Protein AF-0000000079067278 (afdb_homodimer)

Secondary structure (DSSP, 8-state):
-PPPEEEE-HHHHHHHHTT-HHHHHHHHHHHHTT-EEEEEHHHHHHH--TT--HHHHHHHHHTEEEE-B-HHHHHHHHHHHHHHT--HHHHHHHHHHHHHHHT-SS-EEEEES-HHHHHHHS-TTEEEEE-/----EEEE-HHHHHHHHTT-HHHHHHHHHHHHTT-EEEEEHHHHHHH--TT--HHHHHHHHHTEEEE-B-HHHHHHHHHHHHHHT--HHHHHHHHHHHHHHHT-SS-EEEEES-HHHHHHHS-TTEEEEE-

pLDDT: mean 93.2, std 6.22, range [55.44, 98.69]

Foldseek 3Di:
DAAEEEEEALVLLLCQQLVPPVSVVVLVVCVVVVHQYEYEPVSVVVNDDPNGDPVSNCVSCVRYHYHYQDPVLQVQLVVLCVVLVHDCVPCVRLSSSQSVQQPRPAEYEYEEQCQPSSVSRHDPSHHYDHD/DAAEEEEEALVLLLCQQLVPPVSVVVLVVCVVVVHQYEYEPVSVVVNDDPNGDPVSNCVSCVRYHYHYQDPVLQVQLVVLCVVLVHDCVPCVRLSSSQSVQQPRPAEYEYEEQCQPSSVSRHDPSHHYDHD

Solvent-accessible surface area (backbone atoms only — not comparable to full-atom values): 13076 Å² total; per-residue (Å²): 125,69,59,45,30,39,33,41,39,40,63,46,48,36,38,28,26,68,62,33,63,68,48,44,51,50,52,49,50,31,54,75,68,66,39,46,32,35,33,38,16,65,37,56,24,31,42,40,43,87,86,48,48,64,71,46,34,50,58,54,48,70,68,43,46,64,42,54,36,33,52,69,41,25,52,46,14,40,50,42,27,61,76,63,69,48,47,13,77,80,40,26,68,53,26,41,50,24,36,54,47,61,63,44,92,23,54,25,36,35,38,25,75,60,34,71,65,44,51,70,46,31,48,88,74,45,44,64,40,69,104,125,71,60,44,31,38,33,40,39,41,64,45,47,36,38,27,25,69,62,34,64,68,49,43,50,49,53,50,51,30,54,74,70,64,38,46,33,33,33,37,16,65,37,55,23,29,41,40,42,85,85,49,49,65,69,46,34,50,58,54,48,71,68,43,44,63,42,54,37,34,54,68,42,26,51,46,14,41,51,41,28,62,75,63,70,49,48,13,76,81,40,27,68,52,26,42,50,22,36,55,48,61,63,44,92,24,54,24,36,34,38,25,76,59,36,72,67,45,52,70,48,32,48,89,73,43,45,64,39,70,103

InterPro domains:
  IPR029060 PIN-like domain superfamily [SSF88723] (5-121)

Radius of gyration: 18.55 Å; Cα contacts (8 Å, |Δi|>4): 522; chains: 2; bounding box: 44×53×41 Å

Structure (mmCIF, N/CA/C/O backbone):
data_AF-0000000079067278-model_v1
#
loop_
_entity.id
_entity.type
_entity.pdbx_description
1 polymer 'PIN domain-containing protein'
#
loop_
_atom_site.group_PDB
_atom_site.id
_atom_site.type_symbol
_atom_site.label_atom_id
_atom_site.label_alt_id
_atom_site.label_comp_id
_atom_site.label_asym_id
_atom_site.label_entity_id
_atom_site.label_seq_id
_atom_site.pdbx_PDB_ins_code
_atom_site.Cartn_x
_atom_site.Cartn_y
_atom_site.Cartn_z
_atom_site.occupancy
_atom_site.B_iso_or_equiv
_atom_site.auth_seq_id
_atom_site.auth_comp_id
_atom_site.auth_asym_id
_atom_site.auth_atom_id
_atom_site.pdbx_PDB_model_num
ATOM 1 N N . MET A 1 1 ? -4.277 -18.375 -25.156 1 55.44 1 MET A N 1
ATOM 2 C CA . MET A 1 1 ? -4.645 -18.828 -23.828 1 55.44 1 MET A CA 1
ATOM 3 C C . MET A 1 1 ? -4.277 -17.781 -22.766 1 55.44 1 MET A C 1
ATOM 5 O O . MET A 1 1 ? -3.283 -17.078 -22.922 1 55.44 1 MET A O 1
ATOM 9 N N . PRO A 1 2 ? -5.258 -17.391 -21.969 1 65.69 2 PRO A N 1
ATOM 10 C CA . PRO A 1 2 ? -4.922 -16.25 -21.109 1 65.69 2 PRO A CA 1
ATOM 11 C C . PRO A 1 2 ? -3.662 -16.484 -20.281 1 65.69 2 PRO A C 1
ATOM 13 O O . PRO A 1 2 ? -3.373 -17.609 -19.891 1 65.69 2 PRO A O 1
ATOM 16 N N . GLU A 1 3 ? -2.766 -15.602 -20.297 1 87.19 3 GLU A N 1
ATOM 17 C CA . GLU A 1 3 ? -1.454 -15.641 -19.656 1 87.19 3 GLU A CA 1
ATOM 18 C C . GLU A 1 3 ? -1.583 -15.836 -18.141 1 87.19 3 GLU A C 1
ATOM 20 O O . GLU A 1 3 ? -2.383 -15.164 -17.5 1 87.19 3 GLU A O 1
ATOM 25 N N . ILE A 1 4 ? -1.02 -17.047 -17.625 1 94 4 ILE A N 1
ATOM 26 C CA . ILE A 1 4 ? -0.95 -17.328 -16.203 1 94 4 ILE A CA 1
ATOM 27 C C . ILE A 1 4 ? -0.071 -16.281 -15.516 1 94 4 ILE A C 1
ATOM 29 O O . ILE A 1 4 ? 0.92 -15.82 -16.094 1 94 4 ILE A O 1
ATOM 33 N N . SER A 1 5 ? -0.521 -15.859 -14.328 1 97.44 5 SER A N 1
ATOM 34 C CA . SER A 1 5 ? 0.279 -14.914 -13.562 1 97.44 5 SER A CA 1
ATOM 35 C C . SER A 1 5 ? 0.6 -15.461 -12.172 1 97.44 5 SER A C 1
ATOM 37 O O . SER A 1 5 ? -0.245 -16.094 -11.539 1 97.44 5 SER A O 1
ATOM 39 N N . TYR A 1 6 ? 1.78 -15.227 -11.781 1 97.38 6 TYR A N 1
ATOM 40 C CA . TYR A 1 6 ? 2.186 -15.422 -10.391 1 97.38 6 TYR A CA 1
ATOM 41 C C . TYR A 1 6 ? 2.15 -14.109 -9.625 1 97.38 6 TYR A C 1
ATOM 43 O O . TYR A 1 6 ? 2.693 -13.102 -10.078 1 97.38 6 TYR A O 1
ATOM 51 N N . VAL A 1 7 ? 1.471 -14.117 -8.531 1 97.94 7 VAL A N 1
ATOM 52 C CA . VAL A 1 7 ? 1.396 -12.945 -7.668 1 97.94 7 VAL A CA 1
ATOM 53 C C . VAL A 1 7 ? 2.178 -13.195 -6.383 1 97.94 7 VAL A C 1
ATOM 55 O O . VAL A 1 7 ? 1.912 -14.164 -5.664 1 97.94 7 VAL A O 1
ATOM 58 N N . LEU A 1 8 ? 3.148 -12.336 -6.094 1 97 8 LEU A N 1
ATOM 59 C CA . LEU A 1 8 ? 4.055 -12.562 -4.973 1 97 8 LEU A CA 1
ATOM 60 C C . LEU A 1 8 ? 3.727 -11.625 -3.814 1 97 8 LEU A C 1
ATOM 62 O O . LEU A 1 8 ? 3.59 -10.414 -4.008 1 97 8 LEU A O 1
ATOM 66 N N . ASP A 1 9 ? 3.527 -12.195 -2.602 1 96.62 9 ASP A N 1
ATOM 67 C CA . ASP A 1 9 ? 3.418 -11.367 -1.404 1 96.62 9 ASP A CA 1
ATOM 68 C C . ASP A 1 9 ? 4.801 -11.016 -0.857 1 96.62 9 ASP A C 1
ATOM 70 O O . ASP A 1 9 ? 5.809 -11.188 -1.541 1 96.62 9 ASP A O 1
ATOM 74 N N . CYS A 1 10 ? 4.805 -10.383 0.315 1 94.62 10 CYS A N 1
ATOM 75 C CA . CYS A 1 10 ? 6.051 -9.867 0.867 1 94.62 10 CYS A CA 1
ATOM 76 C C . CYS A 1 10 ? 7.016 -11.008 1.189 1 94.62 10 CYS A C 1
ATOM 78 O O . CYS A 1 10 ? 8.219 -10.898 0.933 1 94.62 10 CYS A O 1
ATOM 80 N N . GLU A 1 11 ? 6.531 -12.133 1.678 1 93.38 11 GLU A N 1
ATOM 81 C CA . GLU A 1 11 ? 7.383 -13.266 2.029 1 93.38 11 GLU A CA 1
ATOM 82 C C . GLU A 1 11 ? 8.047 -13.859 0.792 1 93.38 11 GLU A C 1
ATOM 84 O O . GLU A 1 11 ? 9.258 -14.117 0.796 1 93.38 11 GLU A O 1
ATOM 89 N N . ALA A 1 12 ? 7.238 -14.078 -0.23 1 93.88 12 ALA A N 1
ATOM 90 C CA . ALA A 1 12 ? 7.777 -14.625 -1.473 1 93.88 12 ALA A CA 1
ATOM 91 C C . ALA A 1 12 ? 8.844 -13.703 -2.059 1 93.88 12 ALA A C 1
ATOM 93 O O . ALA A 1 12 ? 9.922 -14.156 -2.451 1 93.88 12 ALA A O 1
ATOM 94 N N . LEU A 1 13 ? 8.57 -12.461 -2.121 1 92.56 13 LEU A N 1
ATOM 95 C CA . LEU A 1 13 ? 9.508 -11.477 -2.65 1 92.56 13 LEU A CA 1
ATOM 96 C C . LEU A 1 13 ? 10.773 -11.43 -1.808 1 92.56 13 LEU A C 1
ATOM 98 O O . LEU A 1 13 ? 11.883 -11.359 -2.348 1 92.56 13 LEU A O 1
ATOM 102 N N . SER A 1 14 ? 10.609 -11.422 -0.477 1 92 14 SER A N 1
ATOM 103 C CA . SER A 1 14 ? 11.758 -11.391 0.429 1 92 14 SER A CA 1
ATOM 104 C C . SER A 1 14 ? 12.656 -12.602 0.226 1 92 14 SER A C 1
ATOM 106 O O . SER A 1 14 ? 13.883 -12.477 0.22 1 92 14 SER A O 1
ATOM 108 N N . ARG A 1 15 ? 12.039 -13.789 0.041 1 92.06 15 ARG A N 1
ATOM 109 C CA . ARG A 1 15 ? 12.82 -15 -0.2 1 92.06 15 ARG A CA 1
ATOM 110 C C . ARG A 1 15 ? 13.625 -14.883 -1.49 1 92.06 15 ARG A C 1
ATOM 112 O O . ARG A 1 15 ? 14.789 -15.273 -1.536 1 92.06 15 ARG A O 1
ATOM 119 N N . ALA A 1 16 ? 12.992 -14.344 -2.512 1 89.81 16 ALA A N 1
ATOM 120 C CA . ALA A 1 16 ? 13.695 -14.117 -3.775 1 89.81 16 ALA A CA 1
ATOM 121 C C . ALA A 1 16 ? 14.852 -13.141 -3.592 1 89.81 16 ALA A C 1
ATOM 123 O O . ALA A 1 16 ? 15.953 -13.367 -4.098 1 89.81 16 ALA A O 1
ATOM 124 N N . ALA A 1 17 ? 14.617 -12.086 -2.826 1 87 17 ALA A N 1
ATOM 125 C CA . ALA A 1 17 ? 15.594 -11.023 -2.625 1 87 17 ALA A CA 1
ATOM 126 C C . ALA A 1 17 ? 16.766 -11.5 -1.772 1 87 17 ALA A C 1
ATOM 128 O O . ALA A 1 17 ? 17.875 -10.961 -1.857 1 87 17 ALA A O 1
ATOM 129 N N . LEU A 1 18 ? 16.516 -12.539 -0.939 1 88.44 18 LEU A N 1
ATOM 130 C CA . LEU A 1 18 ? 17.562 -13.07 -0.068 1 88.44 18 LEU A CA 1
ATOM 131 C C . LEU A 1 18 ? 18.312 -14.203 -0.753 1 88.44 18 LEU A C 1
ATOM 133 O O . LEU A 1 18 ? 19.203 -14.812 -0.154 1 88.44 18 LEU A O 1
ATOM 137 N N . GLY A 1 19 ? 17.969 -14.492 -2 1 87.88 19 GLY A N 1
ATOM 138 C CA . GLY A 1 19 ? 18.703 -15.477 -2.781 1 87.88 19 GLY A CA 1
ATOM 139 C C . GLY A 1 19 ? 18.266 -16.906 -2.514 1 87.88 19 GLY A C 1
ATOM 140 O O . GLY A 1 19 ? 19.047 -17.844 -2.654 1 87.88 19 GLY A O 1
ATOM 141 N N . ASP A 1 20 ? 17.078 -16.984 -1.989 1 92.12 20 ASP A N 1
ATOM 142 C CA . ASP A 1 20 ? 16.531 -18.328 -1.821 1 92.12 20 ASP A CA 1
ATOM 143 C C . ASP A 1 20 ? 16.531 -19.094 -3.145 1 92.12 20 ASP A C 1
ATOM 145 O O . ASP A 1 20 ? 15.883 -18.672 -4.109 1 92.12 20 ASP A O 1
ATOM 149 N N . ALA A 1 21 ? 17.172 -20.234 -3.154 1 92.5 21 ALA A N 1
ATOM 150 C CA . ALA A 1 21 ? 17.406 -20.984 -4.387 1 92.5 21 ALA A CA 1
ATOM 151 C C . ALA A 1 21 ? 16.094 -21.5 -4.973 1 92.5 21 ALA A C 1
ATOM 153 O O . ALA A 1 21 ? 15.914 -21.5 -6.195 1 92.5 21 ALA A O 1
ATOM 154 N N . GLY A 1 22 ? 15.258 -21.922 -4.129 1 92.88 22 GLY A N 1
ATOM 155 C CA . GLY A 1 22 ? 13.961 -22.391 -4.594 1 92.88 22 GLY A CA 1
ATOM 156 C C . GLY A 1 22 ? 13.125 -21.312 -5.246 1 92.88 22 GLY A C 1
ATOM 157 O O . GLY A 1 22 ? 12.586 -21.5 -6.336 1 92.88 22 GLY A O 1
ATOM 158 N N . MET A 1 23 ? 13.094 -20.188 -4.609 1 91.5 23 MET A N 1
ATOM 159 C CA . MET A 1 23 ? 12.328 -19.062 -5.152 1 91.5 23 MET A CA 1
ATOM 160 C C . MET A 1 23 ? 12.977 -18.547 -6.434 1 91.5 23 MET A C 1
ATOM 162 O O . MET A 1 23 ? 12.273 -18.234 -7.398 1 91.5 23 MET A O 1
ATOM 166 N N . LYS A 1 24 ? 14.266 -18.469 -6.445 1 91.62 24 LYS A N 1
ATOM 167 C CA . LYS A 1 24 ? 14.984 -18.047 -7.641 1 91.62 24 LYS A CA 1
ATOM 168 C C . LYS A 1 24 ? 14.688 -18.969 -8.82 1 91.62 24 LYS A C 1
ATOM 170 O O . LYS A 1 24 ? 14.414 -18.5 -9.93 1 91.62 24 LYS A O 1
ATOM 175 N N . SER A 1 25 ? 14.797 -20.266 -8.5 1 93.94 25 SER A N 1
ATOM 176 C CA . SER A 1 25 ? 14.5 -21.234 -9.539 1 93.94 25 SER A CA 1
ATOM 177 C C . SER A 1 25 ? 13.07 -21.078 -10.062 1 93.94 25 SER A C 1
ATOM 179 O O . SER A 1 25 ? 12.836 -21.125 -11.273 1 93.94 25 SER A O 1
ATOM 181 N N . ARG A 1 26 ? 12.164 -20.812 -9.148 1 93 26 ARG A N 1
ATOM 182 C CA . ARG A 1 26 ? 10.766 -20.625 -9.523 1 93 26 ARG A CA 1
ATOM 183 C C . ARG A 1 26 ? 10.602 -19.391 -10.406 1 93 26 ARG A C 1
ATOM 185 O O . ARG A 1 26 ? 9.883 -19.422 -11.406 1 93 26 ARG A O 1
ATOM 192 N N . LEU A 1 27 ? 11.234 -18.312 -10.102 1 93.62 27 LEU A N 1
ATOM 193 C CA . LEU A 1 27 ? 11.156 -17.078 -10.883 1 93.62 27 LEU A CA 1
ATOM 194 C C . LEU A 1 27 ? 11.789 -17.266 -12.258 1 93.62 27 LEU A C 1
ATOM 196 O O . LEU A 1 27 ? 11.258 -16.797 -13.266 1 93.62 27 LEU A O 1
ATOM 200 N N . LYS A 1 28 ? 12.906 -18.016 -12.289 1 93.94 28 LYS A N 1
ATOM 201 C CA . LYS A 1 28 ? 13.555 -18.328 -13.562 1 93.94 28 LYS A CA 1
ATOM 202 C C . LYS A 1 28 ? 12.656 -19.172 -14.453 1 93.94 28 LYS A C 1
ATOM 204 O O . LYS A 1 28 ? 12.531 -18.906 -15.656 1 93.94 28 LYS A O 1
ATOM 209 N N . ASP A 1 29 ? 12.07 -20.156 -13.844 1 94.56 29 ASP A N 1
ATOM 210 C CA . ASP A 1 29 ? 11.164 -21.016 -14.594 1 94.56 29 ASP A CA 1
ATOM 211 C C . ASP A 1 29 ? 9.969 -20.234 -15.133 1 94.56 29 ASP A C 1
ATOM 213 O O . ASP A 1 29 ? 9.539 -20.453 -16.266 1 94.56 29 ASP A O 1
ATOM 217 N N . ALA A 1 30 ? 9.422 -19.375 -14.281 1 95 30 ALA A N 1
ATOM 218 C CA . ALA A 1 30 ? 8.312 -18.531 -14.719 1 95 30 ALA A CA 1
ATOM 219 C C . ALA A 1 30 ? 8.711 -17.656 -15.906 1 95 30 ALA A C 1
ATOM 221 O O . ALA A 1 30 ? 7.965 -17.547 -16.875 1 95 30 ALA A O 1
ATOM 222 N N . HIS A 1 31 ? 9.859 -17.078 -15.844 1 92.44 31 HIS A N 1
ATOM 223 C CA . HIS A 1 31 ? 10.352 -16.234 -16.922 1 92.44 31 HIS A CA 1
ATOM 224 C C . HIS A 1 31 ? 10.523 -17.031 -18.219 1 92.44 31 HIS A C 1
ATOM 226 O O . HIS A 1 31 ? 10.102 -16.594 -19.281 1 92.44 31 HIS A O 1
ATOM 232 N N . ARG A 1 32 ? 11.094 -18.203 -18.062 1 93.69 32 ARG A N 1
ATOM 233 C CA . ARG A 1 32 ? 11.328 -19.062 -19.234 1 93.69 32 ARG A CA 1
ATOM 234 C C . ARG A 1 32 ? 10.008 -19.484 -19.859 1 93.69 32 ARG A C 1
ATOM 236 O O . ARG A 1 32 ? 9.914 -19.609 -21.078 1 93.69 32 ARG A O 1
ATOM 243 N N . ALA A 1 33 ? 9.039 -19.656 -19.062 1 94.56 33 ALA A N 1
ATOM 244 C CA . ALA A 1 33 ? 7.734 -20.125 -19.531 1 94.56 33 ALA A CA 1
ATOM 245 C C . ALA A 1 33 ? 6.855 -18.969 -19.984 1 94.56 33 ALA A C 1
ATOM 247 O O . ALA A 1 33 ? 5.727 -19.172 -20.422 1 94.56 33 ALA A O 1
ATOM 248 N N . GLY A 1 34 ? 7.324 -17.688 -19.828 1 92.81 34 GLY A N 1
ATOM 249 C CA . GLY A 1 34 ? 6.543 -16.531 -20.203 1 92.81 34 GLY A CA 1
ATOM 250 C C . GLY A 1 34 ? 5.422 -16.219 -19.219 1 92.81 34 GLY A C 1
ATOM 251 O O . GLY A 1 34 ? 4.434 -15.57 -19.594 1 92.81 34 GLY A O 1
ATOM 252 N N . ILE A 1 35 ? 5.559 -16.797 -18.062 1 95.69 35 ILE A N 1
ATOM 253 C CA . ILE A 1 35 ? 4.578 -16.531 -17.016 1 95.69 35 ILE A CA 1
ATOM 254 C C . ILE A 1 35 ? 4.82 -15.148 -16.422 1 95.69 35 ILE A C 1
ATOM 256 O O . ILE A 1 35 ? 5.953 -14.812 -16.078 1 95.69 35 ILE A O 1
ATOM 260 N N . ARG A 1 36 ? 3.711 -14.359 -16.375 1 96.38 36 ARG A N 1
ATOM 261 C CA . ARG A 1 36 ? 3.799 -13.023 -15.781 1 96.38 36 ARG A CA 1
ATOM 262 C C . ARG A 1 36 ? 3.926 -13.102 -14.266 1 96.38 36 ARG A C 1
ATOM 264 O O . ARG A 1 36 ? 3.148 -13.789 -13.609 1 96.38 36 ARG A O 1
ATOM 271 N N . VAL A 1 37 ? 4.969 -12.445 -13.68 1 97.12 37 VAL A N 1
ATOM 272 C CA . VAL A 1 37 ? 5.152 -12.352 -12.234 1 97.12 37 VAL A CA 1
ATOM 273 C C . VAL A 1 37 ? 4.848 -10.93 -11.758 1 97.12 37 VAL A C 1
ATOM 275 O O . VAL A 1 37 ? 5.426 -9.969 -12.266 1 97.12 37 VAL A O 1
ATOM 278 N N . VAL A 1 38 ? 3.916 -10.883 -10.773 1 97.75 38 VAL A N 1
ATOM 279 C CA . VAL A 1 38 ? 3.381 -9.586 -10.383 1 97.75 38 VAL A CA 1
ATOM 280 C C . VAL A 1 38 ? 3.486 -9.422 -8.867 1 97.75 38 VAL A C 1
ATOM 282 O O . VAL A 1 38 ? 3.416 -10.398 -8.125 1 97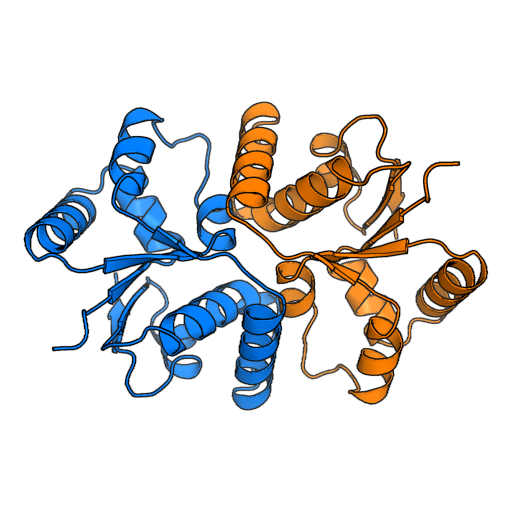.75 38 VAL A O 1
ATOM 285 N N . THR A 1 39 ? 3.756 -8.312 -8.406 1 97.69 39 THR A N 1
ATOM 286 C CA . THR A 1 39 ? 3.586 -7.898 -7.016 1 97.69 39 THR A CA 1
ATOM 287 C C . THR A 1 39 ? 2.977 -6.504 -6.938 1 97.69 39 THR A C 1
ATOM 289 O O . THR A 1 39 ? 2.668 -5.895 -7.965 1 97.69 39 THR A O 1
ATOM 292 N N . SER A 1 40 ? 2.691 -6.023 -5.746 1 98.38 40 SER A N 1
ATOM 293 C CA . SER A 1 40 ? 2.154 -4.676 -5.586 1 98.38 40 SER A CA 1
ATOM 294 C C . SER A 1 40 ? 3.246 -3.688 -5.195 1 98.38 40 SER A C 1
ATOM 296 O O . SER A 1 40 ? 4.273 -4.078 -4.637 1 98.38 40 SER A O 1
ATOM 298 N N . SER A 1 41 ? 3.023 -2.457 -5.531 1 98.25 41 SER A N 1
ATOM 299 C CA . SER A 1 41 ? 3.945 -1.405 -5.117 1 98.25 41 SER A CA 1
ATOM 300 C C . SER A 1 41 ? 4.109 -1.382 -3.6 1 98.25 41 SER A C 1
ATOM 302 O O . SER A 1 41 ? 5.207 -1.152 -3.092 1 98.25 41 SER A O 1
ATOM 304 N N . THR A 1 42 ? 3.039 -1.687 -2.859 1 97.81 42 THR A N 1
ATOM 305 C CA . THR A 1 42 ? 3.104 -1.706 -1.402 1 97.81 42 THR A CA 1
ATOM 306 C C . THR A 1 42 ? 3.936 -2.889 -0.915 1 97.81 42 THR A C 1
ATOM 308 O O . THR A 1 42 ? 4.734 -2.75 0.014 1 97.81 42 THR A O 1
ATOM 311 N N . THR A 1 43 ? 3.771 -4.074 -1.553 1 96.69 43 THR A N 1
ATOM 312 C CA . THR A 1 43 ? 4.551 -5.254 -1.2 1 96.69 43 THR A CA 1
ATOM 313 C C . THR A 1 43 ? 6.039 -5.008 -1.431 1 96.69 43 THR A C 1
ATOM 315 O O . THR A 1 43 ? 6.879 -5.453 -0.645 1 96.69 43 THR A O 1
ATOM 318 N N . LEU A 1 44 ? 6.34 -4.332 -2.514 1 95.5 44 LEU A N 1
ATOM 319 C CA . LEU A 1 44 ? 7.719 -3.975 -2.826 1 95.5 44 LEU A CA 1
ATOM 320 C C . LEU A 1 44 ? 8.352 -3.189 -1.683 1 95.5 44 LEU A C 1
ATOM 322 O O . LEU A 1 44 ? 9.469 -3.488 -1.263 1 95.5 44 LEU A O 1
ATOM 326 N N . VAL A 1 45 ? 7.641 -2.168 -1.147 1 95.94 45 VAL A N 1
ATOM 327 C CA . VAL A 1 45 ? 8.156 -1.341 -0.061 1 95.94 45 VAL A CA 1
ATOM 328 C C . VAL A 1 45 ? 8.312 -2.184 1.202 1 95.94 45 VAL A C 1
ATOM 330 O O . VAL A 1 45 ? 9.336 -2.113 1.881 1 95.94 45 VAL A O 1
ATOM 333 N N . GLU A 1 46 ? 7.32 -3 1.508 1 95.19 46 GLU A N 1
ATOM 334 C CA . GLU A 1 46 ? 7.328 -3.844 2.699 1 95.19 46 GLU A CA 1
ATOM 335 C C . GLU A 1 46 ? 8.516 -4.797 2.689 1 95.19 46 GLU A C 1
ATOM 337 O O . GLU A 1 46 ? 9.109 -5.07 3.736 1 95.19 46 GLU A O 1
ATOM 342 N N . ALA A 1 47 ? 8.883 -5.324 1.566 1 92.38 47 ALA A N 1
ATOM 343 C CA . ALA A 1 47 ? 9.906 -6.355 1.439 1 92.38 47 ALA A CA 1
ATOM 344 C C . ALA A 1 47 ? 11.305 -5.758 1.561 1 92.38 47 ALA A C 1
ATOM 346 O O . ALA A 1 47 ? 12.289 -6.484 1.743 1 92.38 47 ALA A O 1
ATOM 347 N N . HIS A 1 48 ? 11.336 -4.461 1.406 1 86.75 48 HIS A N 1
ATOM 348 C CA . HIS A 1 48 ? 12.656 -3.842 1.42 1 86.75 48 HIS A CA 1
ATOM 349 C C . HIS A 1 48 ? 13.258 -3.85 2.822 1 86.75 48 HIS A C 1
ATOM 351 O O . HIS A 1 48 ? 12.594 -3.451 3.785 1 86.75 48 HIS A O 1
ATOM 357 N N . HIS A 1 49 ? 14.422 -4.371 2.963 1 80.62 49 HIS A N 1
ATOM 358 C CA . HIS A 1 49 ? 15.18 -4.254 4.203 1 80.62 49 HIS A CA 1
ATOM 359 C C . HIS A 1 49 ? 16.672 -4.246 3.934 1 80.62 49 HIS A C 1
ATOM 361 O O . HIS A 1 49 ? 17.109 -4.531 2.814 1 80.62 49 HIS A O 1
ATOM 367 N N . SER A 1 50 ? 17.375 -3.805 4.957 1 74 50 SER A N 1
ATOM 368 C CA . SER A 1 50 ? 18.797 -3.529 4.844 1 74 50 SER A CA 1
ATOM 369 C C . SER A 1 50 ? 19.594 -4.797 4.535 1 74 50 SER A C 1
ATOM 371 O O . SER A 1 50 ? 20.734 -4.73 4.07 1 74 50 SER A O 1
ATOM 373 N N . LYS A 1 51 ? 19.094 -5.891 4.773 1 78.44 51 LYS A N 1
ATOM 374 C CA . LYS A 1 51 ? 19.828 -7.141 4.582 1 78.44 51 LYS A CA 1
ATOM 375 C C . LYS A 1 51 ? 19.766 -7.59 3.123 1 78.44 51 LYS A C 1
ATOM 377 O O . LYS A 1 51 ? 20.422 -8.57 2.744 1 78.44 51 LYS A O 1
ATOM 382 N N . ILE A 1 52 ? 19.156 -6.82 2.35 1 79 52 ILE A N 1
ATOM 383 C CA . ILE A 1 52 ? 19 -7.199 0.949 1 79 52 ILE A CA 1
ATOM 384 C C . ILE A 1 52 ? 20.156 -6.652 0.133 1 79 52 ILE A C 1
ATOM 386 O O . ILE A 1 52 ? 20.453 -5.453 0.177 1 79 52 ILE A O 1
ATOM 390 N N . ARG A 1 53 ? 20.953 -7.629 -0.504 1 84.44 53 ARG A N 1
ATOM 391 C CA . ARG A 1 53 ? 21.984 -7.227 -1.452 1 84.44 53 ARG A CA 1
ATOM 392 C C . ARG A 1 53 ? 21.375 -6.656 -2.727 1 84.44 53 ARG A C 1
ATOM 394 O O . ARG A 1 53 ? 20.594 -7.332 -3.402 1 84.44 53 ARG A O 1
ATOM 401 N N . ARG A 1 54 ? 21.734 -5.48 -3.057 1 86.19 54 ARG A N 1
ATOM 402 C CA . ARG A 1 54 ? 21.109 -4.707 -4.129 1 86.19 54 ARG A CA 1
ATOM 403 C C . ARG A 1 54 ? 21.141 -5.477 -5.445 1 86.19 54 ARG A C 1
ATOM 405 O O . ARG A 1 54 ? 20.125 -5.562 -6.145 1 86.19 54 ARG A O 1
ATOM 412 N N . PRO A 1 55 ? 22.281 -6.168 -5.828 1 88.31 55 PRO A N 1
ATOM 413 C CA . PRO A 1 55 ? 22.281 -6.906 -7.094 1 88.31 55 PRO A CA 1
ATOM 414 C C . PRO A 1 55 ? 21.266 -8.055 -7.109 1 88.31 55 PRO A C 1
ATOM 416 O O . PRO A 1 55 ? 20.672 -8.344 -8.148 1 88.31 55 PRO A O 1
ATOM 419 N N . VAL A 1 56 ? 21.125 -8.758 -5.969 1 87.5 56 VAL A N 1
ATOM 420 C CA . VAL A 1 56 ? 20.172 -9.859 -5.867 1 87.5 56 VAL A CA 1
ATOM 421 C C . VAL A 1 56 ? 18.75 -9.32 -5.992 1 87.5 56 VAL A C 1
ATOM 423 O O . VAL A 1 56 ? 17.922 -9.898 -6.703 1 87.5 56 VAL A O 1
ATOM 426 N N . TRP A 1 57 ? 18.547 -8.25 -5.297 1 87.44 57 TRP A N 1
ATOM 427 C CA . TRP A 1 57 ? 17.266 -7.59 -5.383 1 87.44 57 TRP A CA 1
ATOM 428 C C . TRP A 1 57 ? 16.953 -7.18 -6.82 1 87.44 57 TRP A C 1
ATOM 430 O O . TRP A 1 57 ? 15.859 -7.441 -7.328 1 87.44 57 TRP A O 1
ATOM 440 N N . ASP A 1 58 ? 17.891 -6.508 -7.461 1 88.81 58 ASP A N 1
ATOM 441 C CA . ASP A 1 58 ? 17.719 -6.059 -8.836 1 88.81 58 ASP A CA 1
ATOM 442 C C . ASP A 1 58 ? 17.422 -7.234 -9.766 1 88.81 58 ASP A C 1
ATOM 444 O O . ASP A 1 58 ? 16.562 -7.141 -10.641 1 88.81 58 ASP A O 1
ATOM 448 N N . TRP A 1 59 ? 18.141 -8.258 -9.578 1 90.75 59 TRP A N 1
ATOM 449 C CA . TRP A 1 59 ? 17.891 -9.453 -10.383 1 90.75 59 TRP A CA 1
ATOM 450 C C . TRP A 1 59 ? 16.484 -9.984 -10.156 1 90.75 59 TRP A C 1
ATOM 452 O O . TRP A 1 59 ? 15.75 -10.242 -11.117 1 90.75 59 TRP A O 1
ATOM 462 N N . ALA A 1 60 ? 16.078 -10.148 -8.898 1 88.62 60 ALA A N 1
ATOM 463 C CA . ALA A 1 60 ? 14.758 -10.664 -8.547 1 88.62 60 ALA A CA 1
ATOM 464 C C . ALA A 1 60 ? 13.648 -9.797 -9.141 1 88.62 60 ALA A C 1
ATOM 466 O O . ALA A 1 60 ? 12.633 -10.305 -9.609 1 88.62 60 ALA A O 1
ATOM 467 N N . MET A 1 61 ? 13.875 -8.484 -9.172 1 90.25 61 MET A N 1
ATOM 468 C CA . MET A 1 61 ? 12.836 -7.539 -9.555 1 90.25 61 MET A CA 1
ATOM 469 C C . MET A 1 61 ? 12.82 -7.336 -11.07 1 90.25 61 MET A C 1
ATOM 471 O O . MET A 1 61 ? 11.859 -6.785 -11.617 1 90.25 61 MET A O 1
ATOM 475 N N . SER A 1 62 ? 13.867 -7.746 -11.781 1 92.06 62 SER A N 1
ATOM 476 C CA . SER A 1 62 ? 13.984 -7.496 -13.219 1 92.06 62 SER A CA 1
ATOM 477 C C . SER A 1 62 ? 12.852 -8.172 -13.984 1 92.06 62 SER A C 1
ATOM 479 O O . SER A 1 62 ? 12.445 -7.691 -15.047 1 92.06 62 SER A O 1
ATOM 481 N N . GLY A 1 63 ? 12.258 -9.172 -13.5 1 91.56 63 GLY A N 1
ATOM 482 C CA . GLY A 1 63 ? 11.172 -9.875 -14.18 1 91.56 63 GLY A CA 1
ATOM 483 C C . GLY A 1 63 ? 9.844 -9.75 -13.461 1 91.56 63 GLY A C 1
ATOM 484 O O . GLY A 1 63 ? 8.867 -10.406 -13.828 1 91.56 63 GLY A O 1
ATOM 485 N N . VAL A 1 64 ? 9.812 -8.898 -12.438 1 95.31 64 VAL A N 1
ATOM 486 C CA . VAL A 1 64 ? 8.594 -8.75 -11.641 1 95.31 64 VAL A CA 1
ATOM 487 C C . VAL A 1 64 ? 7.895 -7.445 -12.016 1 95.31 64 VAL A C 1
ATOM 489 O O . VAL A 1 64 ? 8.508 -6.375 -11.984 1 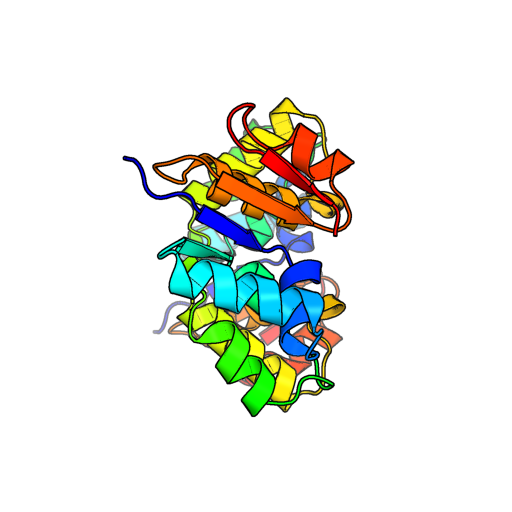95.31 64 VAL A O 1
ATOM 492 N N . VAL A 1 65 ? 6.656 -7.551 -12.492 1 96.69 65 VAL A N 1
ATOM 493 C CA . VAL A 1 65 ? 5.828 -6.379 -12.758 1 96.69 65 VAL A CA 1
ATOM 494 C C . VAL A 1 65 ? 5.262 -5.84 -11.445 1 96.69 65 VAL A C 1
ATOM 496 O O . VAL A 1 65 ? 4.664 -6.586 -10.664 1 96.69 65 VAL A O 1
ATOM 499 N N . VAL A 1 66 ? 5.457 -4.605 -11.172 1 97.69 66 VAL A N 1
ATOM 500 C CA . VAL A 1 66 ? 4.945 -3.967 -9.969 1 97.69 66 VAL A CA 1
ATOM 501 C C . VAL A 1 66 ? 3.641 -3.236 -10.281 1 97.69 66 VAL A C 1
ATOM 503 O O . VAL A 1 66 ? 3.646 -2.217 -10.977 1 97.69 66 VAL A O 1
ATOM 506 N N . GLU A 1 67 ? 2.561 -3.746 -9.797 1 98.25 67 GLU A N 1
ATOM 507 C CA . GLU A 1 67 ? 1.254 -3.127 -9.984 1 98.25 67 GLU A CA 1
ATOM 508 C C . GLU A 1 67 ? 1.026 -1.997 -8.984 1 98.25 67 GLU A C 1
ATOM 510 O O . GLU A 1 67 ? 1.229 -2.176 -7.781 1 98.25 67 GLU A O 1
ATOM 515 N N . PRO A 1 68 ? 0.638 -0.774 -9.453 1 98.62 68 PRO A N 1
ATOM 516 C CA . PRO A 1 68 ? 0.301 0.307 -8.523 1 98.62 68 PRO A CA 1
ATOM 517 C C . PRO A 1 68 ? -0.949 0.009 -7.703 1 98.62 68 PRO A C 1
ATOM 519 O O . PRO A 1 68 ? -1.82 -0.743 -8.148 1 98.62 68 PRO A O 1
ATOM 522 N N . VAL A 1 69 ? -0.956 0.513 -6.504 1 98.69 69 VAL A N 1
ATOM 523 C CA . VAL A 1 69 ? -2.172 0.464 -5.699 1 98.69 69 VAL A CA 1
ATOM 524 C C . VAL A 1 69 ? -2.996 1.727 -5.93 1 98.69 69 VAL A C 1
ATOM 526 O O . VAL A 1 69 ? -2.82 2.729 -5.23 1 98.69 69 VAL A O 1
ATOM 529 N N . SER A 1 70 ? -3.896 1.657 -6.871 1 98.38 70 SER A N 1
ATOM 530 C CA . SER A 1 70 ? -4.797 2.758 -7.203 1 98.38 70 SER A CA 1
ATOM 531 C C . SER A 1 70 ? -5.953 2.842 -6.207 1 98.38 70 SER A C 1
ATOM 533 O O . SER A 1 70 ? -6.102 1.972 -5.348 1 98.38 70 SER A O 1
ATOM 535 N N . LYS A 1 71 ? -6.691 3.922 -6.309 1 96.69 71 LYS A N 1
ATOM 536 C CA . LYS A 1 71 ? -7.91 4.012 -5.512 1 96.69 71 LYS A CA 1
ATOM 537 C C . LYS A 1 71 ? -8.867 2.871 -5.84 1 96.69 71 LYS A C 1
ATOM 539 O O . LYS A 1 71 ? -9.562 2.363 -4.961 1 96.69 71 LYS A O 1
ATOM 544 N N . GLY A 1 72 ? -8.914 2.465 -7.184 1 97.31 72 GLY A N 1
ATOM 545 C CA . GLY A 1 72 ? -9.742 1.335 -7.57 1 97.31 72 GLY A CA 1
ATOM 546 C C . GLY A 1 72 ? -9.352 0.041 -6.883 1 97.31 72 GLY A C 1
ATOM 547 O O . GLY A 1 72 ? -10.203 -0.7 -6.402 1 97.31 72 GLY A O 1
ATOM 548 N N . ILE A 1 73 ? -8.07 -0.234 -6.832 1 98.38 73 ILE A N 1
ATOM 549 C CA . ILE A 1 73 ? -7.574 -1.416 -6.141 1 98.38 73 ILE A CA 1
ATOM 550 C C . ILE A 1 73 ? -7.902 -1.322 -4.652 1 98.38 73 ILE A C 1
ATOM 552 O O . ILE A 1 73 ? -8.32 -2.307 -4.039 1 98.38 73 ILE A O 1
ATOM 556 N N . ALA A 1 74 ? -7.711 -0.145 -4.023 1 97.5 74 ALA A N 1
ATOM 557 C CA . ALA A 1 74 ? -8.031 0.062 -2.613 1 97.5 74 ALA A CA 1
ATOM 558 C C . ALA A 1 74 ? -9.508 -0.205 -2.34 1 97.5 74 ALA A C 1
ATOM 560 O O . ALA A 1 74 ? -9.852 -0.883 -1.37 1 97.5 74 ALA A O 1
ATOM 561 N N . ASP A 1 75 ? -10.391 0.327 -3.246 1 95.44 75 ASP A N 1
ATOM 562 C CA . ASP A 1 75 ? -11.82 0.121 -3.08 1 95.44 75 ASP A CA 1
ATOM 563 C C . ASP A 1 75 ? -12.18 -1.362 -3.152 1 95.44 75 ASP A C 1
ATOM 565 O O . ASP A 1 75 ? -13 -1.848 -2.375 1 95.44 75 ASP A O 1
ATOM 569 N N . GLU A 1 76 ? -11.586 -2.045 -4.07 1 97.62 76 GLU A N 1
ATOM 570 C CA . GLU A 1 76 ? -11.812 -3.484 -4.168 1 97.62 76 GLU A CA 1
ATOM 571 C C . GLU A 1 76 ? -11.305 -4.207 -2.922 1 97.62 76 GLU A C 1
ATOM 573 O O . GLU A 1 76 ? -11.969 -5.109 -2.406 1 97.62 76 GLU A O 1
ATOM 578 N N . ALA A 1 77 ? -10.133 -3.863 -2.449 1 97.88 77 ALA A N 1
ATOM 579 C CA . ALA A 1 77 ? -9.578 -4.461 -1.234 1 97.88 77 ALA A CA 1
ATOM 580 C C . ALA A 1 77 ? -10.516 -4.238 -0.046 1 97.88 77 ALA A C 1
ATOM 582 O O . ALA A 1 77 ? -10.75 -5.16 0.742 1 97.88 77 ALA A O 1
ATOM 583 N N . ILE A 1 78 ? -11.055 -3.045 0.086 1 95 78 ILE A N 1
ATOM 584 C CA . ILE A 1 78 ? -11.977 -2.715 1.164 1 95 78 ILE A CA 1
ATOM 585 C C . ILE A 1 78 ? -13.234 -3.578 1.049 1 95 78 ILE A C 1
ATOM 587 O O . ILE A 1 78 ? -13.734 -4.094 2.051 1 95 78 ILE A O 1
ATOM 591 N N . LEU A 1 79 ? -13.711 -3.711 -0.209 1 94.88 79 LEU A N 1
ATOM 592 C CA . LEU A 1 79 ? -14.883 -4.555 -0.43 1 94.88 79 LEU A CA 1
ATOM 593 C C . LEU A 1 79 ? -14.609 -5.992 0.003 1 94.88 79 LEU A C 1
ATOM 595 O O . LEU A 1 79 ? -15.453 -6.621 0.646 1 94.88 79 LEU A O 1
ATOM 599 N N . LEU A 1 80 ? -13.438 -6.492 -0.333 1 96.69 80 LEU A N 1
ATOM 600 C CA . LEU A 1 80 ? -13.062 -7.848 0.056 1 96.69 80 LEU A CA 1
ATOM 601 C C . LEU A 1 80 ? -13.023 -7.988 1.574 1 96.69 80 LEU A C 1
ATOM 603 O O . LEU A 1 80 ? -13.508 -8.977 2.123 1 96.69 80 LEU A O 1
ATOM 607 N N . LEU A 1 81 ? -12.492 -7.012 2.311 1 95.31 81 LEU A N 1
ATOM 608 C CA . LEU A 1 81 ? -12.438 -7.023 3.768 1 95.31 81 LEU A CA 1
ATOM 609 C C . LEU A 1 81 ? -13.844 -7.008 4.359 1 95.31 81 LEU A C 1
ATOM 611 O O . LEU A 1 81 ? -14.133 -7.758 5.293 1 95.31 81 LEU A O 1
ATOM 615 N N . ARG A 1 82 ? -14.656 -6.18 3.791 1 92.06 82 ARG A N 1
ATOM 616 C CA . ARG A 1 82 ? -16.031 -6.074 4.266 1 92.06 82 ARG A CA 1
ATOM 617 C C . ARG A 1 82 ? -16.766 -7.406 4.117 1 92.06 82 ARG A C 1
ATOM 619 O O . ARG A 1 82 ? -17.438 -7.859 5.047 1 92.06 82 ARG A O 1
ATOM 626 N N . GLU A 1 83 ? -16.641 -8.016 2.967 1 93.38 83 GLU A N 1
ATOM 627 C CA . GLU A 1 83 ? -17.359 -9.25 2.654 1 93.38 83 GLU A CA 1
ATOM 628 C C . GLU A 1 83 ? -16.859 -10.414 3.51 1 93.38 83 GLU A C 1
ATOM 630 O O . GLU A 1 83 ? -17.625 -11.328 3.824 1 93.38 83 GLU A O 1
ATOM 635 N N . THR A 1 84 ? -15.609 -10.383 3.881 1 93.94 84 THR A N 1
ATOM 636 C CA . THR A 1 84 ? -15.039 -11.492 4.637 1 93.94 84 THR A CA 1
ATOM 637 C C . THR A 1 84 ? -15.07 -11.195 6.133 1 93.94 84 THR A C 1
ATOM 639 O O . THR A 1 84 ? -14.836 -12.086 6.949 1 93.94 84 THR A O 1
ATOM 642 N N . GLY A 1 85 ? -15.289 -9.969 6.535 1 90.81 85 GLY A N 1
ATOM 643 C CA . GLY A 1 85 ? -15.32 -9.578 7.938 1 90.81 85 GLY A CA 1
ATOM 644 C C . GLY A 1 85 ? -13.945 -9.461 8.555 1 90.81 85 GLY A C 1
ATOM 645 O O . GLY A 1 85 ? -13.805 -9.508 9.781 1 90.81 85 GLY A O 1
ATOM 646 N N . LEU A 1 86 ? -12.922 -9.422 7.699 1 89.88 86 LEU A N 1
ATOM 647 C CA . LEU A 1 86 ? -11.555 -9.273 8.18 1 89.88 86 LEU A CA 1
ATOM 648 C C . LEU A 1 86 ? -11.211 -7.809 8.406 1 89.88 86 LEU A C 1
ATOM 650 O O . LEU A 1 86 ? -11.703 -6.93 7.703 1 89.88 86 LEU A O 1
ATOM 654 N N . HIS A 1 87 ? -10.32 -7.555 9.414 1 86.94 87 HIS A N 1
ATOM 655 C CA . HIS A 1 87 ? -10 -6.191 9.82 1 86.94 87 HIS A CA 1
ATOM 656 C C . HIS A 1 87 ? -8.875 -5.617 8.969 1 86.94 87 HIS A C 1
ATOM 658 O O . HIS A 1 87 ? -7.82 -6.238 8.82 1 86.94 87 HIS A O 1
ATOM 664 N N . GLY A 1 88 ? -8.984 -4.434 8.492 1 82.38 88 GLY A N 1
ATOM 665 C CA . GLY A 1 88 ? -8.023 -3.758 7.633 1 82.38 88 GLY A CA 1
ATOM 666 C C . GLY A 1 88 ? -6.664 -3.592 8.273 1 82.38 88 GLY A C 1
ATOM 667 O O . GLY A 1 88 ? -5.637 -3.746 7.609 1 82.38 88 GLY A O 1
ATOM 668 N N . HIS A 1 89 ? -6.641 -3.262 9.508 1 80.88 89 HIS A N 1
ATOM 669 C CA . HIS A 1 89 ? -5.363 -3.008 10.172 1 80.88 89 HIS A CA 1
ATOM 670 C C . HIS A 1 89 ? -4.438 -4.215 10.062 1 80.88 89 HIS A C 1
ATOM 672 O O . HIS A 1 89 ? -3.217 -4.062 9.992 1 80.88 89 HIS A O 1
ATOM 678 N N . LYS A 1 90 ? -5.043 -5.445 9.992 1 87.5 90 LYS A N 1
ATOM 679 C CA . LYS A 1 90 ? -4.25 -6.672 9.977 1 87.5 90 LYS A CA 1
ATOM 680 C C . LYS A 1 90 ? -4.133 -7.227 8.555 1 87.5 90 LYS A C 1
ATOM 682 O O . LYS A 1 90 ? -3.098 -7.777 8.18 1 87.5 90 LYS A O 1
ATOM 687 N N . TYR A 1 91 ? -5.16 -7.023 7.73 1 93.88 91 TYR A N 1
ATOM 688 C CA . TYR A 1 91 ? -5.242 -7.762 6.473 1 93.88 91 TYR A CA 1
ATOM 689 C C . TYR A 1 91 ? -5.199 -6.816 5.281 1 93.88 91 TYR A C 1
ATOM 691 O O . TYR A 1 91 ? -5.504 -7.211 4.152 1 93.88 91 TYR A O 1
ATOM 699 N N . ALA A 1 92 ? -4.793 -5.551 5.527 1 95.25 92 ALA A N 1
ATOM 700 C CA . ALA A 1 92 ? -4.824 -4.562 4.453 1 95.25 92 ALA A CA 1
ATOM 701 C C . ALA A 1 92 ? -3.945 -4.992 3.283 1 95.25 92 ALA A C 1
ATOM 703 O O . ALA A 1 92 ? -4.391 -4.988 2.131 1 95.25 92 ALA A O 1
ATOM 704 N N . LEU A 1 93 ? -2.732 -5.414 3.572 1 96 93 LEU A N 1
ATOM 705 C CA . LEU A 1 93 ? -1.793 -5.762 2.512 1 96 93 LEU A CA 1
ATOM 706 C C . LEU A 1 93 ? -2.225 -7.039 1.799 1 96 93 LEU A C 1
ATOM 708 O O . LEU A 1 93 ? -2.088 -7.152 0.579 1 96 93 LEU A O 1
ATOM 712 N N . ASP A 1 94 ? -2.783 -7.961 2.541 1 96.69 94 ASP A N 1
ATOM 713 C CA . ASP A 1 94 ? -3.324 -9.172 1.929 1 96.69 94 ASP A CA 1
ATOM 714 C C . ASP A 1 94 ? -4.492 -8.844 1.002 1 96.69 94 ASP A C 1
ATOM 716 O O . ASP A 1 94 ? -4.594 -9.391 -0.097 1 96.69 94 ASP A O 1
ATOM 720 N N . ALA A 1 95 ? -5.355 -7.953 1.494 1 97.81 95 ALA A N 1
ATOM 721 C CA . ALA A 1 95 ? -6.52 -7.574 0.698 1 97.81 95 ALA A CA 1
ATOM 722 C C . ALA A 1 95 ? -6.098 -6.863 -0.584 1 97.81 95 ALA A C 1
ATOM 724 O O . ALA A 1 95 ? -6.688 -7.082 -1.646 1 97.81 95 ALA A O 1
ATOM 725 N N . ILE A 1 96 ? -5.105 -6.027 -0.494 1 98.38 96 ILE A N 1
ATOM 726 C CA . ILE A 1 96 ? -4.578 -5.332 -1.661 1 98.38 96 ILE A CA 1
ATOM 727 C C . ILE A 1 96 ? -4.016 -6.344 -2.654 1 98.38 96 ILE A C 1
ATOM 729 O O . ILE A 1 96 ? -4.32 -6.289 -3.85 1 98.38 96 ILE A O 1
ATOM 733 N N . LEU A 1 97 ? -3.24 -7.25 -2.117 1 98.38 97 LEU A N 1
ATOM 734 C CA . LEU A 1 97 ? -2.67 -8.281 -2.982 1 98.38 97 LEU A CA 1
ATOM 735 C C . LEU A 1 97 ? -3.768 -9.125 -3.619 1 98.38 97 LEU A C 1
ATOM 737 O O . LEU A 1 97 ? -3.693 -9.453 -4.805 1 98.38 97 LEU A O 1
ATOM 741 N N . ALA A 1 98 ? -4.785 -9.477 -2.883 1 98.44 98 ALA A N 1
ATOM 742 C CA . ALA A 1 98 ? -5.91 -10.258 -3.391 1 98.44 98 ALA A CA 1
ATOM 743 C C . ALA A 1 98 ? -6.652 -9.5 -4.492 1 98.44 98 ALA A C 1
ATOM 745 O O . ALA A 1 98 ? -7.023 -10.086 -5.512 1 98.44 98 ALA A O 1
ATOM 746 N N . ALA A 1 99 ? -6.875 -8.227 -4.258 1 98.62 99 ALA A N 1
ATOM 747 C CA . ALA A 1 99 ? -7.535 -7.406 -5.277 1 98.62 99 ALA A CA 1
ATOM 748 C C . ALA A 1 99 ? -6.746 -7.422 -6.582 1 98.62 99 ALA A C 1
ATOM 750 O O . ALA A 1 99 ? -7.332 -7.531 -7.664 1 98.62 99 ALA A O 1
ATOM 751 N N . ILE A 1 100 ? -5.453 -7.34 -6.512 1 98.69 100 ILE A N 1
ATOM 752 C CA . ILE A 1 100 ? -4.586 -7.371 -7.684 1 98.69 100 ILE A CA 1
ATOM 753 C C . ILE A 1 100 ? -4.652 -8.75 -8.336 1 98.69 100 ILE A C 1
ATOM 755 O O . ILE A 1 100 ? -4.762 -8.859 -9.562 1 98.69 100 ILE A O 1
ATOM 759 N N . ALA A 1 101 ? -4.586 -9.789 -7.516 1 98.44 101 ALA A N 1
ATOM 760 C CA . ALA A 1 101 ? -4.676 -11.148 -8.039 1 98.44 101 ALA A CA 1
ATOM 761 C C . ALA A 1 101 ? -6.008 -11.375 -8.75 1 98.44 101 ALA A C 1
ATOM 763 O O . ALA A 1 101 ? -6.047 -11.953 -9.836 1 98.44 101 ALA A O 1
ATOM 764 N N . ASN A 1 102 ? -7.105 -10.891 -8.195 1 98.25 102 ASN A N 1
ATOM 765 C CA . ASN A 1 102 ? -8.453 -11.062 -8.734 1 98.25 102 ASN A CA 1
ATOM 766 C C . ASN A 1 102 ? -8.609 -10.352 -10.078 1 98.25 102 ASN A C 1
ATOM 768 O O . ASN A 1 102 ? -9.461 -10.719 -10.883 1 98.25 102 ASN A O 1
ATOM 772 N N . ARG A 1 103 ? -7.77 -9.383 -10.328 1 97.25 103 ARG A N 1
ATOM 773 C CA . ARG A 1 103 ? -7.914 -8.562 -11.523 1 97.25 103 ARG A CA 1
ATOM 774 C C . ARG A 1 103 ? -7.039 -9.094 -12.656 1 97.25 103 ARG A C 1
ATOM 776 O O . ARG A 1 103 ? -7.078 -8.57 -13.773 1 97.25 103 ARG A O 1
ATOM 783 N N . GLN A 1 104 ? -6.223 -10.07 -12.297 1 96.94 104 GLN A N 1
ATOM 784 C CA . GLN A 1 104 ? -5.395 -10.594 -13.375 1 96.94 104 GLN A CA 1
ATOM 785 C C . GLN A 1 104 ? -6.25 -11.164 -14.5 1 96.94 104 GLN A C 1
ATOM 787 O O . GLN A 1 104 ? -7.305 -11.75 -14.25 1 96.94 104 GLN A O 1
ATOM 792 N N . ARG A 1 105 ? -5.934 -10.953 -15.766 1 91.5 105 ARG A N 1
ATOM 793 C CA . ARG A 1 105 ? -6.719 -11.344 -16.938 1 91.5 105 ARG A CA 1
ATOM 794 C C . ARG A 1 105 ? -6.883 -12.859 -17 1 91.5 105 ARG A C 1
ATOM 796 O O . ARG A 1 105 ? -7.953 -13.359 -17.344 1 91.5 105 ARG A O 1
ATOM 803 N N . GLY A 1 106 ? -5.859 -13.648 -16.672 1 92.75 106 GLY A N 1
ATOM 804 C CA . GLY A 1 106 ? -5.883 -15.102 -16.703 1 92.75 106 GLY A CA 1
ATOM 805 C C . GLY A 1 106 ? -5.738 -15.734 -15.336 1 92.75 106 GLY A C 1
ATOM 806 O O . GLY A 1 106 ? -5.895 -15.062 -14.312 1 92.75 106 GLY A O 1
ATOM 807 N N . PRO A 1 107 ? -5.621 -17.078 -15.344 1 94.94 107 PRO A N 1
ATOM 808 C CA . PRO A 1 107 ? -5.395 -17.75 -14.07 1 94.94 107 PRO A CA 1
ATOM 809 C C . PRO A 1 107 ? -4.258 -17.125 -13.266 1 94.94 107 PRO A C 1
ATOM 811 O O . PRO A 1 107 ? -3.254 -16.688 -13.836 1 94.94 107 PRO A O 1
ATOM 814 N N . ALA A 1 108 ? -4.496 -16.984 -12 1 97.75 108 ALA A N 1
ATOM 815 C CA . ALA A 1 108 ? -3.498 -16.391 -11.117 1 97.75 108 ALA A CA 1
ATOM 816 C C . ALA A 1 108 ? -3.184 -17.328 -9.945 1 97.75 108 ALA A C 1
ATOM 818 O O . ALA A 1 108 ? -4.078 -18 -9.422 1 97.75 108 ALA A O 1
ATOM 819 N N . VAL A 1 109 ? -1.865 -17.375 -9.586 1 97.25 109 VAL A N 1
ATOM 820 C CA . VAL A 1 109 ? -1.395 -18.109 -8.414 1 97.25 109 VAL A CA 1
ATOM 821 C C . VAL A 1 109 ? -0.7 -17.156 -7.449 1 97.25 109 VAL A C 1
ATOM 823 O O . VAL A 1 109 ? 0.237 -16.438 -7.828 1 97.25 109 VAL A O 1
ATOM 826 N N . VAL A 1 110 ? -1.201 -17.109 -6.25 1 97.81 110 VAL A N 1
ATOM 827 C CA . VAL A 1 110 ? -0.569 -16.312 -5.199 1 97.81 110 VAL A CA 1
ATOM 828 C C . VAL A 1 110 ? 0.325 -17.203 -4.348 1 97.81 110 VAL A C 1
ATOM 830 O O . VAL A 1 110 ? -0.115 -18.25 -3.857 1 97.81 110 VAL A O 1
ATOM 833 N N . P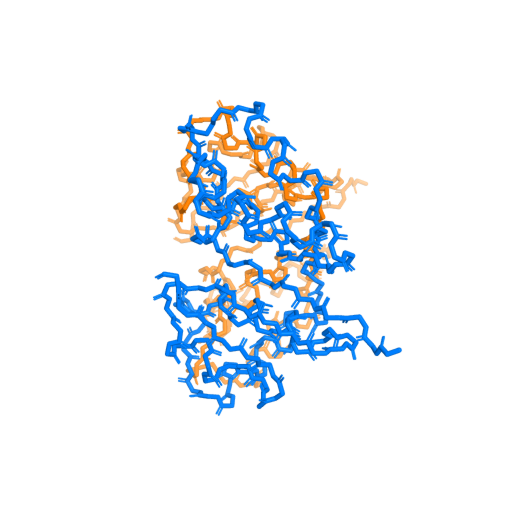HE A 1 111 ? 1.578 -16.828 -4.246 1 95.12 111 PHE A N 1
ATOM 834 C CA . PHE A 1 111 ? 2.504 -17.531 -3.361 1 95.12 111 PHE A CA 1
ATOM 835 C C . PHE A 1 111 ? 2.648 -16.797 -2.035 1 95.12 111 PHE A C 1
ATOM 837 O O . PHE A 1 111 ? 3.02 -15.617 -2.008 1 95.12 111 PHE A O 1
ATOM 844 N N . THR A 1 112 ? 2.348 -17.391 -0.971 1 94.94 112 THR A N 1
ATOM 845 C CA . THR A 1 112 ? 2.332 -16.766 0.342 1 94.94 112 THR A CA 1
ATOM 846 C C . THR A 1 112 ? 2.58 -17.781 1.443 1 94.94 112 THR A C 1
ATOM 848 O O . THR A 1 112 ? 2.416 -18.984 1.227 1 94.94 112 THR A O 1
ATOM 851 N N . SER A 1 113 ? 3.1 -17.312 2.58 1 91.31 113 SER A N 1
ATOM 852 C CA . SER A 1 113 ? 3.244 -18.188 3.736 1 91.31 113 SER A CA 1
ATOM 853 C C . SER A 1 113 ? 1.955 -18.25 4.547 1 91.31 113 SER A C 1
ATOM 855 O O . SER A 1 113 ? 1.799 -19.125 5.41 1 91.31 113 SER A O 1
ATOM 857 N N . ASP A 1 114 ? 1.029 -17.344 4.344 1 91.31 114 ASP A N 1
ATOM 858 C CA . ASP A 1 114 ? -0.257 -17.312 5.035 1 91.31 114 ASP A CA 1
ATOM 859 C C . ASP A 1 114 ? -1.408 -17.562 4.066 1 91.31 114 ASP A C 1
ATOM 861 O O . ASP A 1 114 ? -2.252 -16.688 3.848 1 91.31 114 ASP A O 1
ATOM 865 N N . ALA A 1 115 ? -1.476 -18.797 3.574 1 95.25 115 ALA A N 1
ATOM 866 C CA . ALA A 1 115 ? -2.41 -19.156 2.51 1 95.25 115 ALA A CA 1
ATOM 867 C C . ALA A 1 115 ? -3.854 -19.094 3.002 1 95.25 115 ALA A C 1
ATOM 869 O O . ALA A 1 115 ? -4.754 -18.719 2.25 1 95.25 115 ALA A O 1
ATOM 870 N N . ASP A 1 116 ? -4.09 -19.359 4.27 1 94.19 116 ASP A N 1
ATOM 871 C CA . ASP A 1 116 ? -5.449 -19.406 4.801 1 94.19 116 ASP A CA 1
ATOM 872 C C . ASP A 1 116 ? -6.129 -18.047 4.691 1 94.19 116 ASP A C 1
ATOM 874 O O . ASP A 1 116 ? -7.266 -17.953 4.227 1 94.19 116 ASP A O 1
ATOM 878 N N . ASP A 1 117 ? -5.457 -17 5.062 1 93.81 117 ASP A N 1
ATOM 879 C CA . ASP A 1 117 ? -6.043 -15.672 5.051 1 93.81 117 ASP A CA 1
ATOM 880 C C . ASP A 1 117 ? -6.262 -15.18 3.623 1 93.81 117 ASP A C 1
ATOM 882 O O . ASP A 1 117 ? -7.312 -14.609 3.309 1 93.81 117 ASP A O 1
ATOM 886 N N . LEU A 1 118 ? -5.305 -15.453 2.756 1 96.94 118 LEU A N 1
ATOM 887 C CA . LEU A 1 118 ? -5.418 -14.969 1.384 1 96.94 118 LEU A CA 1
ATOM 888 C C . LEU A 1 118 ? -6.492 -15.734 0.623 1 96.94 118 LEU A C 1
ATOM 890 O O . LEU A 1 118 ? -7.152 -15.18 -0.26 1 96.94 118 LEU A O 1
ATOM 894 N N . THR A 1 119 ? -6.664 -17 0.963 1 97.44 119 THR A N 1
ATOM 895 C CA . THR A 1 119 ? -7.695 -17.797 0.319 1 97.44 119 THR A CA 1
ATOM 896 C C . THR A 1 119 ? -9.078 -17.203 0.563 1 97.44 119 THR A C 1
ATOM 898 O O . THR A 1 119 ? -9.938 -17.219 -0.323 1 97.44 119 THR A O 1
ATOM 901 N N . LYS A 1 120 ? -9.32 -16.641 1.747 1 97.12 120 LYS A N 1
ATOM 902 C CA . LYS A 1 120 ? -10.594 -16.016 2.084 1 97.12 120 LYS A CA 1
ATOM 903 C C . LYS A 1 120 ? -10.836 -14.758 1.248 1 97.12 120 LYS A C 1
ATOM 905 O O . LYS A 1 120 ? -11.984 -14.383 1.001 1 97.12 120 LYS A O 1
ATOM 910 N N . LEU A 1 121 ? -9.789 -14.156 0.799 1 97.81 121 LEU A N 1
ATOM 911 C CA . LEU A 1 121 ? -9.875 -12.867 0.135 1 97.81 121 LEU A CA 1
ATOM 912 C C . LEU A 1 121 ? -9.883 -13.031 -1.381 1 97.81 121 LEU A C 1
ATOM 914 O O . LEU A 1 121 ? -10.438 -12.195 -2.098 1 97.81 121 LEU A O 1
ATOM 918 N N . CYS A 1 122 ? -9.312 -14.047 -1.891 1 98.38 122 CYS A N 1
ATOM 919 C CA . CYS A 1 122 ? -9.172 -14.227 -3.332 1 98.38 122 CYS A CA 1
ATOM 920 C C . CYS A 1 122 ? -10.414 -14.867 -3.93 1 98.38 122 CYS A C 1
ATOM 922 O O . CYS A 1 122 ? -11.086 -15.672 -3.27 1 98.38 122 CYS A O 1
ATOM 924 N N . ALA A 1 123 ? -10.727 -14.492 -5.156 1 97.5 123 ALA A N 1
ATOM 925 C CA . ALA A 1 123 ? -11.773 -15.188 -5.91 1 97.5 123 ALA A CA 1
ATOM 926 C C . ALA A 1 123 ? -11.422 -16.656 -6.098 1 97.5 123 ALA A C 1
ATOM 928 O O . ALA A 1 123 ? -10.242 -17.031 -6.09 1 97.5 123 ALA A O 1
ATOM 929 N N . PRO A 1 124 ? -12.445 -17.5 -6.277 1 95.56 124 PRO A N 1
ATOM 930 C CA . PRO A 1 124 ? -12.219 -18.938 -6.406 1 95.56 124 PRO A CA 1
ATOM 931 C C . PRO A 1 124 ? -11.273 -19.281 -7.551 1 95.56 124 PRO A C 1
ATOM 933 O O . PRO A 1 124 ? -10.578 -20.297 -7.496 1 95.56 124 PRO A O 1
ATOM 936 N N . ARG A 1 125 ? -11.211 -18.516 -8.555 1 95.56 125 ARG A N 1
ATOM 937 C CA . ARG A 1 125 ? -10.383 -18.797 -9.727 1 95.56 125 ARG A CA 1
ATOM 938 C C . ARG A 1 125 ? -8.906 -18.578 -9.414 1 95.56 125 ARG A C 1
ATOM 940 O O . ARG A 1 125 ? -8.031 -18.984 -10.188 1 95.56 125 ARG A O 1
ATOM 947 N N . VAL A 1 126 ? -8.609 -17.812 -8.375 1 98.12 126 VAL A N 1
ATOM 948 C CA . VAL A 1 126 ? -7.23 -17.547 -7.977 1 98.12 126 VAL A CA 1
ATOM 949 C C . VAL A 1 126 ? -6.723 -18.688 -7.082 1 98.12 126 VAL A C 1
ATOM 951 O O . VAL A 1 126 ? -7.328 -18.984 -6.051 1 98.12 126 VAL A O 1
ATOM 954 N N . GLN A 1 127 ? -5.66 -19.359 -7.465 1 98 127 GLN A N 1
ATOM 955 C CA . GLN A 1 127 ? -5.035 -20.391 -6.637 1 98 127 GLN A CA 1
ATOM 956 C C . GLN A 1 127 ? -4.082 -19.766 -5.621 1 98 127 GLN A C 1
ATOM 958 O O . GLN A 1 127 ? -3.305 -18.875 -5.957 1 98 127 GLN A O 1
ATOM 963 N N . VAL A 1 128 ? -4.148 -20.156 -4.418 1 98.06 128 VAL A N 1
ATOM 964 C CA . VAL A 1 128 ? -3.24 -19.719 -3.365 1 98.06 128 VAL A CA 1
ATOM 965 C C . VAL A 1 128 ? -2.363 -20.891 -2.914 1 98.06 128 VAL A C 1
ATOM 967 O O . VAL A 1 128 ? -2.873 -21.938 -2.531 1 98.06 128 VAL A O 1
ATOM 970 N N . ARG A 1 129 ? -1.07 -20.703 -3.002 1 95.44 129 ARG A N 1
ATOM 971 C CA . ARG A 1 129 ? -0.113 -21.75 -2.664 1 95.44 129 ARG A CA 1
ATOM 972 C C . ARG A 1 129 ? 0.786 -21.328 -1.509 1 95.44 129 ARG A C 1
ATOM 974 O O . ARG A 1 129 ? 1.268 -20.188 -1.48 1 95.44 129 ARG A O 1
ATOM 981 N N . SER A 1 130 ? 1.048 -22.219 -0.612 1 93.56 130 SER A N 1
ATOM 982 C CA . SER A 1 130 ? 1.889 -21.953 0.551 1 93.56 130 SER A CA 1
ATOM 983 C C . SER A 1 130 ? 3.367 -22.109 0.21 1 93.56 130 SER A C 1
ATOM 985 O O . SER A 1 130 ? 3.752 -23.031 -0.502 1 93.56 130 SER A O 1
ATOM 987 N N . LEU A 1 131 ? 4.113 -21.062 0.634 1 89.38 131 LEU A N 1
ATOM 988 C CA . LEU A 1 131 ? 5.57 -21.125 0.569 1 89.38 131 LEU A CA 1
ATOM 989 C C . LEU A 1 131 ? 6.129 -21.938 1.728 1 89.38 131 LEU A C 1
ATOM 991 O O . LEU A 1 131 ? 5.609 -21.875 2.844 1 89.38 131 LEU A O 1
ATOM 995 N N . MET B 1 1 ? -0.199 31.344 -3.641 1 55.75 1 MET B N 1
ATOM 996 C CA . MET B 1 1 ? 0.546 30.719 -2.551 1 55.75 1 MET B CA 1
ATOM 997 C C . MET B 1 1 ? 0.356 29.203 -2.559 1 55.75 1 MET B C 1
ATOM 999 O O . MET B 1 1 ? -0.706 28.719 -2.943 1 55.75 1 MET B O 1
ATOM 1003 N N . PRO B 1 2 ? 1.479 28.5 -2.57 1 65.88 2 PRO B N 1
ATOM 1004 C CA . PRO B 1 2 ? 1.261 27.062 -2.793 1 65.88 2 PRO B CA 1
ATOM 1005 C C . PRO B 1 2 ? 0.286 26.453 -1.79 1 65.88 2 PRO B C 1
ATOM 1007 O O . PRO B 1 2 ? 0.216 26.891 -0.642 1 65.88 2 PRO B O 1
ATOM 1010 N N . GLU B 1 3 ? -0.651 25.734 -2.215 1 87.25 3 GLU B N 1
ATOM 1011 C CA . GLU B 1 3 ? -1.733 25.125 -1.456 1 87.25 3 GLU B CA 1
ATOM 1012 C C . GLU B 1 3 ? -1.188 24.172 -0.385 1 87.25 3 GLU B C 1
ATOM 1014 O O . GLU B 1 3 ? -0.305 23.359 -0.659 1 87.25 3 GLU B O 1
ATOM 1019 N N . ILE B 1 4 ? -1.463 24.562 0.982 1 93.94 4 ILE B N 1
ATOM 1020 C CA . ILE B 1 4 ? -1.12 23.703 2.109 1 93.94 4 ILE B CA 1
ATOM 1021 C C . ILE B 1 4 ? -1.904 22.406 2.018 1 93.94 4 ILE B C 1
ATOM 1023 O O . ILE B 1 4 ? -3.061 22.391 1.592 1 93.94 4 ILE B O 1
ATOM 1027 N N . SER B 1 5 ? -1.195 21.297 2.352 1 97.44 5 SER B N 1
ATOM 1028 C CA . SER B 1 5 ? -1.868 20 2.361 1 97.44 5 SER B CA 1
ATOM 1029 C C . SER B 1 5 ? -1.744 19.328 3.723 1 97.44 5 SER B C 1
ATOM 1031 O O . SER B 1 5 ? -0.694 19.406 4.363 1 97.44 5 SER B O 1
ATOM 1033 N N . TYR B 1 6 ? -2.807 18.75 4.121 1 97.38 6 TYR B N 1
ATOM 1034 C CA . TYR B 1 6 ? -2.809 17.828 5.25 1 97.38 6 TYR B CA 1
ATOM 1035 C C . TYR B 1 6 ? -2.723 16.375 4.773 1 97.38 6 TYR B C 1
ATOM 1037 O O . TYR B 1 6 ? -3.482 15.969 3.895 1 97.38 6 TYR B O 1
ATOM 1045 N N . VAL B 1 7 ? -1.764 15.68 5.289 1 97.88 7 VAL B N 1
ATOM 1046 C CA . VAL B 1 7 ? -1.601 14.266 4.957 1 97.88 7 VAL B CA 1
ATOM 1047 C C . VAL B 1 7 ? -1.982 13.406 6.16 1 97.88 7 VAL B C 1
ATOM 1049 O O . VAL B 1 7 ? -1.424 13.57 7.25 1 97.88 7 VAL B O 1
ATOM 1052 N N . LEU B 1 8 ? -2.949 12.523 5.965 1 96.88 8 LEU B N 1
ATOM 1053 C CA . LEU B 1 8 ? -3.5 11.75 7.074 1 96.88 8 LEU B CA 1
ATOM 1054 C C . LEU B 1 8 ? -2.986 10.312 7.043 1 96.88 8 LEU B C 1
ATOM 1056 O O . LEU B 1 8 ? -3.049 9.648 6.004 1 96.88 8 LEU B O 1
ATOM 1060 N N . ASP B 1 9 ? -2.398 9.836 8.18 1 96.5 9 ASP B N 1
ATOM 1061 C CA . ASP B 1 9 ? -2.074 8.422 8.312 1 96.5 9 ASP B CA 1
ATOM 1062 C C . ASP B 1 9 ? -3.293 7.617 8.766 1 96.5 9 ASP B C 1
ATOM 1064 O O . ASP B 1 9 ? -4.418 8.117 8.734 1 96.5 9 ASP B O 1
ATOM 1068 N N . CYS B 1 10 ? -3.064 6.344 9.039 1 94.62 10 CYS B N 1
ATOM 1069 C CA . CYS B 1 10 ? -4.172 5.449 9.344 1 94.62 10 CYS B CA 1
ATOM 1070 C C . CYS B 1 10 ? -4.875 5.871 10.633 1 94.62 10 CYS B C 1
ATOM 1072 O O . CYS B 1 10 ? -6.105 5.848 10.703 1 94.62 10 CYS B O 1
ATOM 1074 N N . GLU B 1 11 ? -4.152 6.328 11.633 1 93.38 11 GLU B N 1
ATOM 1075 C CA . GLU B 1 11 ? -4.738 6.738 12.906 1 93.38 11 GLU B CA 1
ATOM 1076 C C . GLU B 1 11 ? -5.637 7.961 12.727 1 93.38 11 GLU B C 1
ATOM 1078 O O . GLU B 1 11 ? -6.758 7.992 13.234 1 93.38 11 GLU B O 1
ATOM 1083 N N . ALA B 1 12 ? -5.102 8.953 12.023 1 93.81 12 ALA B N 1
ATOM 1084 C CA . ALA B 1 12 ? -5.879 10.164 11.773 1 93.81 12 ALA B CA 1
ATOM 1085 C C . ALA B 1 12 ? -7.16 9.844 11.016 1 93.81 12 ALA B C 1
ATOM 1087 O O . ALA B 1 12 ? -8.242 10.312 11.375 1 93.81 12 ALA B O 1
ATOM 1088 N N . LEU B 1 13 ? -7.047 9.086 10 1 92.62 13 LEU B N 1
ATOM 1089 C CA . LEU B 1 13 ? -8.203 8.703 9.188 1 92.62 13 LEU B CA 1
ATOM 1090 C C . LEU B 1 13 ? -9.203 7.91 10.016 1 92.62 13 LEU B C 1
ATOM 1092 O O . LEU B 1 13 ? -10.414 8.133 9.914 1 92.62 13 LEU B O 1
ATOM 1096 N N . SER B 1 14 ? -8.703 6.941 10.82 1 92 14 SER B N 1
ATOM 1097 C CA . SER B 1 14 ? -9.57 6.125 11.664 1 92 14 SER B CA 1
ATOM 1098 C C . SER B 1 14 ? -10.336 6.988 12.664 1 92 14 SER B C 1
ATOM 1100 O O . SER B 1 14 ? -11.531 6.77 12.891 1 92 14 SER B O 1
ATOM 1102 N N . ARG B 1 15 ? -9.656 7.996 13.242 1 92 15 ARG B N 1
ATOM 1103 C CA . ARG B 1 15 ? -10.32 8.898 14.18 1 92 15 ARG B CA 1
ATOM 1104 C C . ARG B 1 15 ? -11.445 9.672 13.484 1 92 15 ARG B C 1
ATOM 1106 O O . ARG B 1 15 ? -12.531 9.828 14.047 1 92 15 ARG B O 1
ATOM 1113 N N . ALA B 1 16 ? -11.18 10.125 12.289 1 89.88 16 ALA B N 1
ATOM 1114 C CA . ALA B 1 16 ? -12.203 10.812 11.516 1 89.88 16 ALA B CA 1
ATOM 1115 C C . ALA B 1 16 ? -13.383 9.891 11.219 1 89.88 16 ALA B C 1
ATOM 1117 O O . ALA B 1 16 ? -14.539 10.289 11.359 1 89.88 16 ALA B O 1
ATOM 1118 N N . ALA B 1 17 ? -13.086 8.648 10.867 1 87.06 17 ALA B N 1
ATOM 1119 C CA . ALA B 1 17 ? -14.102 7.676 10.469 1 87.06 17 ALA B CA 1
ATOM 1120 C C . ALA B 1 17 ? -14.945 7.242 11.664 1 87.06 17 ALA B C 1
ATOM 1122 O O . ALA B 1 17 ? -16.094 6.812 11.508 1 87.06 17 ALA B O 1
ATOM 1123 N N . LEU B 1 18 ? -14.359 7.352 12.883 1 88.38 18 LEU B N 1
ATOM 1124 C CA . LEU B 1 18 ? -15.07 6.949 14.094 1 88.38 18 LEU B CA 1
ATOM 1125 C C . LEU B 1 18 ? -15.836 8.125 14.688 1 88.38 18 LEU B C 1
ATOM 1127 O O . LEU B 1 18 ? -16.453 8 15.75 1 88.38 18 LEU B O 1
ATOM 1131 N N . GLY B 1 19 ? -15.797 9.266 14.031 1 87.81 19 GLY B N 1
ATOM 1132 C CA . GLY B 1 19 ? -16.578 10.414 14.453 1 87.81 19 GLY B CA 1
ATOM 1133 C C . GLY B 1 19 ? -15.914 11.227 15.547 1 87.81 19 GLY B C 1
ATOM 1134 O O . GLY B 1 19 ? -16.594 11.867 16.344 1 87.81 19 GLY B O 1
ATOM 1135 N N . ASP B 1 20 ? -14.609 11.031 15.625 1 92.12 20 ASP B N 1
ATOM 1136 C CA . ASP B 1 20 ? -13.883 11.875 16.562 1 92.12 20 ASP B CA 1
ATOM 1137 C C . ASP B 1 20 ? -14.133 13.352 16.297 1 92.12 20 ASP B C 1
ATOM 1139 O O . ASP B 1 20 ? -13.828 13.852 15.211 1 92.12 20 ASP B O 1
ATOM 1143 N N . ALA B 1 21 ? -14.625 14.055 17.297 1 92.5 21 ALA B N 1
ATOM 1144 C CA . ALA B 1 21 ? -15.086 15.438 17.141 1 92.5 21 ALA B CA 1
ATOM 1145 C C . ALA B 1 21 ? -13.922 16.359 16.781 1 92.5 21 ALA B C 1
ATOM 1147 O O . ALA B 1 21 ? -14.07 17.281 15.977 1 92.5 21 ALA B O 1
ATOM 1148 N N . GLY B 1 22 ? -12.836 16.109 17.406 1 92.81 22 GLY B N 1
ATOM 1149 C CA . GLY B 1 22 ? -11.664 16.922 17.109 1 92.81 22 GLY B CA 1
ATOM 1150 C C . GLY B 1 22 ? -11.172 16.766 15.68 1 92.81 22 GLY B C 1
ATOM 1151 O O . GLY B 1 22 ? -10.922 17.75 14.992 1 92.81 22 GLY B O 1
ATOM 1152 N N . MET B 1 23 ? -11.117 15.555 15.25 1 91.5 23 MET B 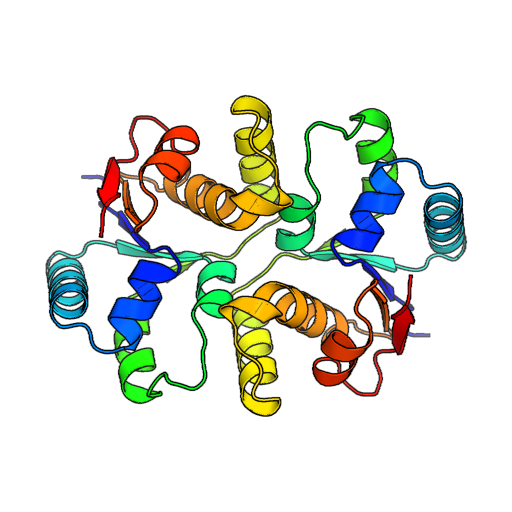N 1
ATOM 1153 C CA . MET B 1 23 ? -10.672 15.289 13.883 1 91.5 23 MET B CA 1
ATOM 1154 C C . MET B 1 23 ? -11.695 15.797 12.867 1 91.5 23 MET B C 1
ATOM 1156 O O . MET B 1 23 ? -11.32 16.359 11.844 1 91.5 23 MET B O 1
ATOM 1160 N N . LYS B 1 24 ? -12.945 15.617 13.164 1 91.69 24 LYS B N 1
ATOM 1161 C CA . LYS B 1 24 ? -14.008 16.109 12.289 1 91.69 24 LYS B CA 1
ATOM 1162 C C . LYS B 1 24 ? -13.922 17.625 12.133 1 91.69 24 LYS B C 1
ATOM 1164 O O . LYS B 1 24 ? -14.016 18.156 11.023 1 91.69 24 LYS B O 1
ATOM 1169 N N . SER B 1 25 ? -13.766 18.25 13.305 1 93.94 25 SER B N 1
ATOM 1170 C CA . SER B 1 25 ? -13.641 19.703 13.281 1 93.94 25 SER B CA 1
ATOM 1171 C C . SER B 1 25 ? -12.438 20.141 12.453 1 93.94 25 SER B C 1
ATOM 1173 O O . SER B 1 25 ? -12.531 21.078 11.664 1 93.94 25 SER B O 1
ATOM 1175 N N . ARG B 1 26 ? -11.359 19.391 12.594 1 93 26 ARG B N 1
ATOM 1176 C CA . ARG B 1 26 ? -10.141 19.703 11.844 1 93 26 ARG B CA 1
ATOM 1177 C C . ARG B 1 26 ? -10.367 19.531 10.344 1 93 26 ARG B C 1
ATOM 1179 O O . ARG B 1 26 ? -9.938 20.375 9.547 1 93 26 ARG B O 1
ATOM 1186 N N . LEU B 1 27 ? -11.039 18.5 9.914 1 93.69 27 LEU B N 1
ATOM 1187 C CA . LEU B 1 27 ? -11.32 18.25 8.508 1 93.69 27 LEU B CA 1
ATOM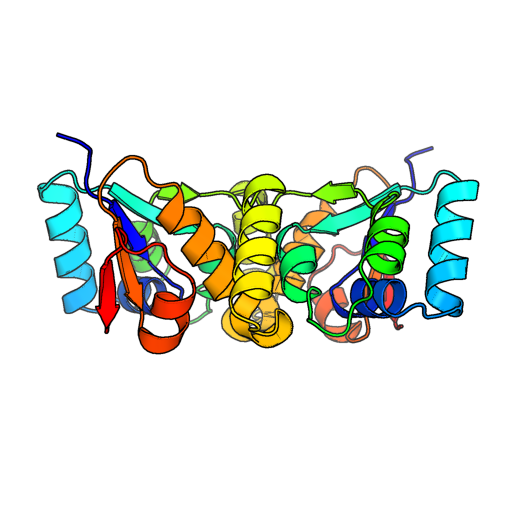 1188 C C . LEU B 1 27 ? -12.266 19.312 7.945 1 93.69 27 LEU B C 1
ATOM 1190 O O . LEU B 1 27 ? -12.078 19.781 6.82 1 93.69 27 LEU B O 1
ATOM 1194 N N . LYS B 1 28 ? -13.234 19.719 8.773 1 94 28 LYS B N 1
ATOM 1195 C CA . LYS B 1 28 ? -14.156 20.766 8.359 1 94 28 LYS B CA 1
ATOM 1196 C C . LYS B 1 28 ? -13.43 22.094 8.164 1 94 28 LYS B C 1
ATOM 1198 O O . LYS B 1 28 ? -13.664 22.797 7.184 1 94 28 LYS B O 1
ATOM 1203 N N . ASP B 1 29 ? -12.578 22.391 9.125 1 94.56 29 ASP B N 1
ATOM 1204 C CA . ASP B 1 29 ? -11.797 23.625 9.039 1 94.56 29 ASP B CA 1
ATOM 1205 C C . ASP B 1 29 ? -10.891 23.625 7.812 1 94.56 29 ASP B C 1
ATOM 1207 O O . ASP B 1 29 ? -10.758 24.641 7.133 1 94.56 29 ASP B O 1
ATOM 1211 N N . ALA B 1 30 ? -10.266 22.469 7.555 1 95 30 ALA B N 1
ATOM 1212 C CA . ALA B 1 30 ? -9.414 22.344 6.371 1 95 30 ALA B CA 1
ATOM 1213 C C . ALA B 1 30 ? -10.219 22.578 5.098 1 95 30 ALA B C 1
ATOM 1215 O O . ALA B 1 30 ? -9.781 23.297 4.203 1 95 30 ALA B O 1
ATOM 1216 N N . HIS B 1 31 ? -11.383 22.016 5.023 1 92.44 31 HIS B N 1
ATOM 1217 C CA . HIS B 1 31 ? -12.25 22.172 3.861 1 92.44 31 HIS B CA 1
ATOM 1218 C C . HIS B 1 31 ? -12.656 23.625 3.674 1 92.44 31 HIS B C 1
ATOM 1220 O O . HIS B 1 31 ? -12.586 24.156 2.564 1 92.44 31 HIS B O 1
ATOM 1226 N N . ARG B 1 32 ? -13 24.25 4.766 1 93.69 32 ARG B N 1
ATOM 1227 C CA . ARG B 1 32 ? -13.422 25.656 4.723 1 93.69 32 ARG B CA 1
ATOM 1228 C C . ARG B 1 32 ? -12.273 26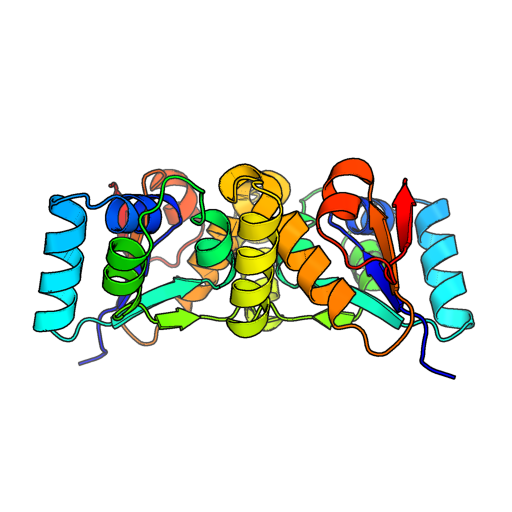.547 4.277 1 93.69 32 ARG B C 1
ATOM 1230 O O . ARG B 1 32 ? -12.492 27.531 3.566 1 93.69 32 ARG B O 1
ATOM 1237 N N . ALA B 1 33 ? -11.117 26.203 4.625 1 94.56 33 ALA B N 1
ATOM 1238 C CA . ALA B 1 33 ? -9.938 27.016 4.328 1 94.56 33 ALA B CA 1
ATOM 1239 C C . ALA B 1 33 ? -9.352 26.656 2.965 1 94.56 33 ALA B C 1
ATOM 1241 O O . ALA B 1 33 ? -8.367 27.25 2.529 1 94.56 33 ALA B O 1
ATOM 1242 N N . GLY B 1 34 ? -9.914 25.641 2.271 1 92.75 34 GLY B N 1
ATOM 1243 C CA . GLY B 1 34 ? -9.406 25.203 0.978 1 92.75 34 GLY B CA 1
ATOM 1244 C C . GLY B 1 34 ? -8.117 24.422 1.072 1 92.75 34 GLY B C 1
ATOM 1245 O O . GLY B 1 34 ? -7.34 24.359 0.115 1 92.75 34 GLY B O 1
ATOM 1246 N N . ILE B 1 35 ? -7.875 23.953 2.277 1 95.69 35 ILE B N 1
ATOM 1247 C CA . ILE B 1 35 ? -6.695 23.125 2.492 1 95.69 35 ILE B CA 1
ATOM 1248 C C . ILE B 1 35 ? -6.938 21.734 1.92 1 95.69 35 ILE B C 1
ATOM 1250 O O . ILE B 1 35 ? -7.973 21.109 2.186 1 95.69 35 ILE B O 1
ATOM 1254 N N . ARG B 1 36 ? -5.949 21.281 1.079 1 96.38 36 ARG B N 1
ATOM 1255 C CA . ARG B 1 36 ? -6.035 19.938 0.501 1 96.38 36 ARG B CA 1
ATOM 1256 C C . ARG B 1 36 ? -5.75 18.875 1.55 1 96.38 36 ARG B C 1
ATOM 1258 O O . ARG B 1 36 ? -4.75 18.953 2.27 1 96.38 36 ARG B O 1
ATOM 1265 N N . VAL B 1 37 ? -6.676 17.891 1.714 1 97.12 37 VAL B N 1
ATOM 1266 C CA . VAL B 1 37 ? -6.484 16.75 2.611 1 97.12 37 VAL B CA 1
ATOM 1267 C C . VAL B 1 37 ? -6.234 15.484 1.798 1 97.12 37 VAL B C 1
ATOM 1269 O O . VAL B 1 37 ? -7.027 15.133 0.921 1 97.12 37 VAL B O 1
ATOM 1272 N N . VAL B 1 38 ? -5.078 14.844 2.152 1 97.75 38 VAL B N 1
ATOM 1273 C CA . VAL B 1 38 ? -4.613 13.734 1.319 1 97.75 38 VAL B CA 1
ATOM 1274 C C . VAL B 1 38 ? -4.336 12.516 2.188 1 97.75 38 VAL B C 1
ATOM 1276 O O . VAL B 1 38 ? -3.959 12.641 3.354 1 97.75 38 VAL B O 1
ATOM 1279 N N . THR B 1 39 ? -4.617 11.406 1.74 1 97.62 39 THR B N 1
ATOM 1280 C CA . THR B 1 39 ? -4.137 10.133 2.275 1 97.62 39 THR B CA 1
ATOM 1281 C C . THR B 1 39 ? -3.695 9.203 1.149 1 97.62 39 THR B C 1
ATOM 1283 O O . THR B 1 39 ? -3.754 9.57 -0.026 1 97.62 39 THR B O 1
ATOM 1286 N N . SER B 1 40 ? -3.154 8.055 1.485 1 98.38 40 SER B N 1
ATOM 1287 C CA . SER B 1 40 ? -2.758 7.09 0.465 1 98.38 40 SER B CA 1
ATOM 1288 C C . SER B 1 40 ? -3.82 6.012 0.278 1 98.38 40 SER B C 1
ATOM 1290 O O . SER B 1 40 ? -4.609 5.75 1.187 1 98.38 40 SER B O 1
ATOM 1292 N N . SER B 1 41 ? -3.85 5.457 -0.896 1 98.25 41 SER B N 1
ATOM 1293 C CA . SER B 1 41 ? -4.742 4.332 -1.155 1 98.25 41 SER B CA 1
ATOM 1294 C C . SER B 1 41 ? -4.504 3.195 -0.169 1 98.25 41 SER B C 1
ATOM 1296 O O . SER B 1 41 ? -5.449 2.547 0.282 1 98.25 41 SER B O 1
ATOM 1298 N N . THR B 1 42 ? -3.244 2.99 0.228 1 97.81 42 THR B N 1
ATOM 1299 C CA . THR B 1 42 ? -2.918 1.934 1.18 1 97.81 42 THR B CA 1
ATOM 1300 C C . THR B 1 42 ? -3.443 2.275 2.57 1 97.81 42 THR B C 1
ATOM 1302 O O . THR B 1 42 ? -3.975 1.411 3.27 1 97.81 42 THR B O 1
ATOM 1305 N N . THR B 1 43 ? -3.318 3.559 2.984 1 96.62 43 THR B N 1
ATOM 1306 C CA . THR B 1 43 ? -3.836 4.004 4.273 1 96.62 43 THR B CA 1
ATOM 1307 C C . THR B 1 43 ? -5.348 3.826 4.34 1 96.62 43 THR B C 1
ATOM 1309 O O . THR B 1 43 ? -5.891 3.455 5.387 1 96.62 43 THR B O 1
ATOM 1312 N N . LEU B 1 44 ? -6.008 4.125 3.238 1 95.62 44 LEU B N 1
ATOM 1313 C CA . LEU B 1 44 ? -7.453 3.945 3.145 1 95.62 44 LEU B CA 1
ATOM 1314 C C . LEU B 1 44 ? -7.844 2.506 3.461 1 95.62 44 LEU B C 1
ATOM 1316 O O . LEU B 1 44 ? -8.766 2.266 4.238 1 95.62 44 LEU B O 1
ATOM 1320 N N . VAL B 1 45 ? -7.133 1.513 2.877 1 96 45 VAL B N 1
ATOM 1321 C CA . VAL B 1 45 ? -7.43 0.102 3.1 1 96 45 VAL B CA 1
ATOM 1322 C C . VAL B 1 45 ? -7.148 -0.264 4.555 1 96 45 VAL B C 1
ATOM 1324 O O . VAL B 1 45 ? -7.961 -0.929 5.203 1 96 45 VAL B O 1
ATOM 1327 N N . GLU B 1 46 ? -6.016 0.196 5.07 1 95.25 46 GLU B N 1
ATOM 1328 C CA . GLU B 1 46 ? -5.609 -0.098 6.441 1 95.25 46 GLU B CA 1
ATOM 1329 C C . GLU B 1 46 ? -6.641 0.408 7.445 1 95.25 46 GLU B C 1
ATOM 1331 O O . GLU B 1 46 ? -6.895 -0.24 8.461 1 95.25 46 GLU B O 1
ATOM 1336 N N . ALA B 1 47 ? -7.242 1.521 7.219 1 92.44 47 ALA B N 1
ATOM 1337 C CA . ALA B 1 47 ? -8.133 2.191 8.164 1 92.44 47 ALA B CA 1
ATOM 1338 C C . ALA B 1 47 ? -9.508 1.532 8.172 1 92.44 47 ALA B C 1
ATOM 1340 O O . ALA B 1 47 ? -10.312 1.777 9.078 1 92.44 47 ALA B O 1
ATOM 1341 N N . HIS B 1 48 ? -9.742 0.767 7.137 1 86.75 48 HIS B N 1
ATOM 1342 C CA . HIS B 1 48 ? -11.078 0.182 7.047 1 86.75 48 HIS B CA 1
ATOM 1343 C C . HIS B 1 48 ? -11.281 -0.893 8.109 1 86.75 48 HIS B C 1
ATOM 1345 O O . HIS B 1 48 ? -10.445 -1.786 8.266 1 86.75 48 HIS B O 1
ATOM 1351 N N . HIS B 1 49 ? -12.289 -0.774 8.883 1 81 49 HIS B N 1
ATOM 1352 C CA . HIS B 1 49 ? -12.695 -1.833 9.797 1 81 49 HIS B CA 1
ATOM 1353 C C . HIS B 1 49 ? -14.211 -1.822 10.016 1 81 49 HIS B C 1
ATOM 1355 O O . HIS B 1 49 ? -14.891 -0.875 9.609 1 81 49 HIS B O 1
ATOM 1361 N N . SER B 1 50 ? -14.656 -2.939 10.516 1 73.69 50 SER B N 1
ATOM 1362 C CA . SER B 1 50 ? -16.078 -3.213 10.617 1 73.69 50 SER B CA 1
ATOM 1363 C C . SER B 1 50 ? -16.766 -2.227 11.555 1 73.69 50 SER B C 1
ATOM 1365 O O . SER B 1 50 ? -18 -2.062 11.5 1 73.69 50 SER B O 1
ATOM 1367 N N . LYS B 1 51 ? -16.109 -1.621 12.375 1 78.19 51 LYS B N 1
ATOM 1368 C CA . LYS B 1 51 ? -16.719 -0.724 13.359 1 78.19 51 LYS B CA 1
ATOM 1369 C C . LYS B 1 51 ? -17 0.647 12.75 1 78.19 51 LYS B C 1
ATOM 1371 O O . LYS B 1 51 ? -17.609 1.508 13.398 1 78.19 51 LYS B O 1
ATOM 1376 N N . ILE B 1 52 ? -16.703 0.771 11.523 1 78.88 52 ILE B N 1
ATOM 1377 C CA . ILE B 1 52 ? -16.875 2.064 10.875 1 78.88 52 ILE B CA 1
ATOM 1378 C C . ILE B 1 52 ? -18.281 2.15 10.266 1 78.88 52 ILE B C 1
ATOM 1380 O O . ILE B 1 52 ? -18.688 1.273 9.508 1 78.88 52 ILE B O 1
ATOM 1384 N N . ARG B 1 53 ? -19.078 3.189 10.797 1 84.38 53 ARG B N 1
ATOM 1385 C CA . ARG B 1 53 ? -20.359 3.488 10.172 1 84.38 53 ARG B CA 1
ATOM 1386 C C . ARG B 1 53 ? -20.188 4.102 8.789 1 84.38 53 ARG B C 1
ATOM 1388 O O . ARG B 1 53 ? -19.531 5.141 8.648 1 84.38 53 ARG B O 1
ATOM 1395 N N . ARG B 1 54 ? -20.75 3.502 7.809 1 86.25 54 ARG B N 1
ATOM 1396 C CA . ARG B 1 54 ? -20.531 3.836 6.406 1 86.25 54 ARG B CA 1
ATOM 1397 C C . ARG B 1 54 ? -20.812 5.312 6.145 1 86.25 54 ARG B C 1
ATOM 1399 O O . ARG B 1 54 ? -20.016 5.996 5.496 1 86.25 54 ARG B O 1
ATOM 1406 N N . PRO B 1 55 ? -21.906 5.914 6.711 1 88.25 55 PRO B N 1
ATOM 1407 C CA . PRO B 1 55 ? -22.156 7.336 6.453 1 88.25 55 PRO B CA 1
ATOM 1408 C C . PRO B 1 55 ? -21.062 8.234 7.016 1 88.25 55 PRO B C 1
ATOM 1410 O O . PRO B 1 55 ? -20.719 9.258 6.41 1 88.25 55 PRO B O 1
ATOM 1413 N N . VAL B 1 56 ? -20.531 7.895 8.219 1 87.31 56 VAL B N 1
ATOM 1414 C CA . VAL B 1 56 ? -19.469 8.672 8.836 1 87.31 56 VAL B CA 1
ATOM 1415 C C . VAL B 1 56 ? -18.203 8.57 7.992 1 87.31 56 VAL B C 1
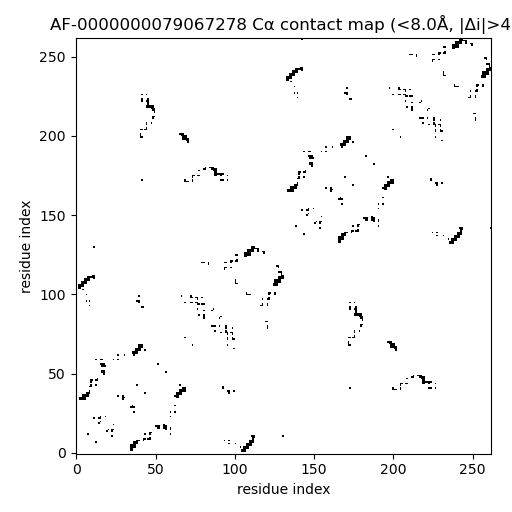ATOM 1417 O O . VAL B 1 56 ? -17.516 9.57 7.75 1 87.31 56 VAL B O 1
ATOM 1420 N N . TRP B 1 57 ? -17.969 7.359 7.586 1 87.62 57 TRP B N 1
ATOM 1421 C CA . TRP B 1 57 ? -16.828 7.125 6.703 1 87.62 57 TRP B CA 1
ATOM 1422 C C . TRP B 1 57 ? -16.969 7.93 5.418 1 87.62 57 TRP B C 1
ATOM 1424 O O . TRP B 1 57 ? -16.016 8.602 4.996 1 87.62 57 TRP B O 1
ATOM 1434 N N . ASP B 1 58 ? -18.109 7.848 4.77 1 88.81 58 ASP B N 1
ATOM 1435 C CA . ASP B 1 58 ? -18.359 8.57 3.525 1 88.81 58 ASP B CA 1
ATOM 1436 C C . ASP B 1 58 ? -18.188 10.07 3.719 1 88.81 58 ASP B C 1
ATOM 1438 O O . ASP B 1 58 ? -17.594 10.75 2.869 1 88.81 58 ASP B O 1
ATOM 1442 N N . TRP B 1 59 ? -18.703 10.539 4.781 1 90.69 59 TRP B N 1
ATOM 1443 C CA . TRP B 1 59 ? -18.531 11.953 5.086 1 90.69 59 TRP B CA 1
ATOM 1444 C C . TRP B 1 59 ? -17.062 12.312 5.234 1 90.69 59 TRP B C 1
ATOM 1446 O O . TRP B 1 59 ? -16.578 13.273 4.621 1 90.69 59 TRP B O 1
ATOM 1456 N N . ALA B 1 60 ? -16.312 11.547 6.035 1 88.62 60 ALA B N 1
ATOM 1457 C CA . ALA B 1 60 ? -14.898 11.797 6.281 1 88.62 60 ALA B CA 1
ATOM 1458 C C . ALA B 1 60 ? -14.102 11.766 4.98 1 88.62 60 ALA B C 1
ATOM 1460 O O . ALA B 1 60 ? -13.188 12.57 4.785 1 88.62 60 ALA B O 1
ATOM 1461 N N . MET B 1 61 ? -14.484 10.891 4.062 1 90.31 61 MET B N 1
ATOM 1462 C CA . MET B 1 61 ? -13.703 10.656 2.852 1 90.31 61 MET B CA 1
ATOM 1463 C C . MET B 1 61 ? -14.109 11.625 1.747 1 90.31 61 MET B C 1
ATOM 1465 O O . MET B 1 61 ? -13.406 11.766 0.748 1 90.31 61 MET B O 1
ATOM 1469 N N . SER B 1 62 ? -15.25 12.297 1.873 1 92.06 62 SER B N 1
ATOM 1470 C CA . SER B 1 62 ? -15.766 13.156 0.817 1 92.06 62 SER B CA 1
ATOM 1471 C C . SER B 1 62 ? -14.797 14.305 0.519 1 92.06 62 SER B C 1
ATOM 1473 O O . SER B 1 62 ? -14.75 14.805 -0.607 1 92.06 62 SER B O 1
ATOM 1475 N N . GLY B 1 63 ? -13.977 14.711 1.396 1 91.69 63 GLY B N 1
ATOM 1476 C CA . GLY B 1 63 ? -13.039 15.797 1.189 1 91.69 63 GLY B CA 1
ATOM 1477 C C . GLY B 1 63 ? -11.586 15.344 1.196 1 91.69 63 GLY B C 1
ATOM 1478 O O . GLY B 1 63 ? -10.672 16.172 1.188 1 91.69 63 GLY B O 1
ATOM 1479 N N . VAL B 1 64 ? -11.398 14.023 1.214 1 95.19 64 VAL B N 1
ATOM 1480 C CA . VAL B 1 64 ? -10.047 13.477 1.286 1 95.19 64 VAL B CA 1
ATOM 1481 C C . VAL B 1 64 ? -9.633 12.953 -0.084 1 95.19 64 VAL B C 1
ATOM 1483 O O . VAL B 1 64 ? -10.336 12.148 -0.69 1 95.19 64 VAL B O 1
ATOM 1486 N N . VAL B 1 65 ? -8.547 13.531 -0.625 1 96.69 65 VAL B N 1
ATOM 1487 C CA . VAL B 1 65 ? -7.961 13.023 -1.864 1 96.69 65 VAL B CA 1
ATOM 1488 C C . VAL B 1 65 ? -7.137 11.773 -1.574 1 96.69 65 VAL B C 1
ATOM 1490 O O . VAL B 1 65 ? -6.27 11.781 -0.696 1 96.69 65 VAL B O 1
ATOM 1493 N N . VAL B 1 66 ? -7.402 10.719 -2.252 1 97.62 66 VAL B N 1
ATOM 1494 C CA . VAL B 1 66 ? -6.668 9.461 -2.088 1 97.62 66 VAL B CA 1
ATOM 1495 C C . VAL B 1 66 ? -5.586 9.352 -3.162 1 97.62 66 VAL B C 1
ATOM 1497 O O . VAL B 1 66 ? -5.895 9.172 -4.344 1 97.62 66 VAL B O 1
ATOM 1500 N N . GLU B 1 67 ? -4.363 9.484 -2.766 1 98.25 67 GLU B N 1
ATOM 1501 C CA . GLU B 1 67 ? -3.234 9.352 -3.682 1 98.25 67 GLU B CA 1
ATOM 1502 C C . GLU B 1 67 ? -2.887 7.891 -3.93 1 98.25 67 GLU B C 1
ATOM 1504 O O . GLU B 1 67 ? -2.74 7.113 -2.984 1 98.25 67 GLU B O 1
ATOM 1509 N N . PRO B 1 68 ? -2.789 7.441 -5.219 1 98.62 68 PRO B N 1
ATOM 1510 C CA . PRO B 1 68 ? -2.352 6.074 -5.508 1 98.62 68 PRO B CA 1
ATOM 1511 C C . PRO B 1 68 ? -0.899 5.824 -5.109 1 98.62 68 PRO B C 1
ATOM 1513 O O . PRO B 1 68 ? -0.094 6.758 -5.07 1 98.62 68 PRO B O 1
ATOM 1516 N N . VAL B 1 69 ? -0.64 4.602 -4.73 1 98.69 69 VAL B N 1
ATOM 1517 C CA . VAL B 1 69 ? 0.742 4.195 -4.504 1 98.69 69 VAL B CA 1
ATOM 1518 C C . VAL B 1 69 ? 1.323 3.605 -5.789 1 98.69 69 VAL B C 1
ATOM 1520 O O . VAL B 1 69 ? 1.219 2.4 -6.031 1 98.69 69 VAL B O 1
ATOM 1523 N N . SER B 1 70 ? 1.951 4.453 -6.578 1 98.38 70 SER B N 1
ATOM 1524 C CA . SER B 1 70 ? 2.598 4.051 -7.824 1 98.38 70 SER B CA 1
ATOM 1525 C C . SER B 1 70 ? 3.953 3.406 -7.562 1 98.38 70 SER B C 1
ATOM 1527 O O . SER B 1 70 ? 4.426 3.385 -6.422 1 98.38 70 SER B O 1
ATOM 1529 N N . LYS B 1 71 ? 4.504 2.844 -8.609 1 96.75 71 LYS B N 1
ATOM 1530 C CA . LYS B 1 71 ? 5.871 2.344 -8.492 1 96.75 71 LYS B CA 1
ATOM 1531 C C . LYS B 1 71 ? 6.84 3.467 -8.125 1 96.75 71 LYS B C 1
ATOM 1533 O O . LYS B 1 71 ? 7.797 3.25 -7.383 1 96.75 71 LYS B O 1
ATOM 1538 N N . GLY B 1 72 ? 6.574 4.723 -8.688 1 97.31 72 GLY B N 1
ATOM 1539 C CA . GLY B 1 72 ? 7.402 5.863 -8.328 1 97.31 72 GLY B CA 1
ATOM 1540 C C . GLY B 1 72 ? 7.355 6.191 -6.848 1 97.31 72 GLY B C 1
ATOM 1541 O O . GLY B 1 72 ? 8.391 6.441 -6.23 1 97.31 72 GLY B O 1
ATOM 1542 N N . ILE B 1 73 ? 6.18 6.191 -6.273 1 98.38 73 ILE B N 1
ATOM 1543 C CA . ILE B 1 73 ? 6.023 6.43 -4.84 1 98.38 73 ILE B CA 1
ATOM 1544 C C . ILE B 1 73 ? 6.719 5.32 -4.055 1 98.38 73 ILE B C 1
ATOM 1546 O O . ILE B 1 73 ? 7.398 5.59 -3.061 1 98.38 73 ILE B O 1
ATOM 1550 N N . ALA B 1 74 ? 6.57 4.051 -4.465 1 97.5 74 ALA B N 1
ATOM 1551 C CA . ALA B 1 74 ? 7.227 2.922 -3.807 1 97.5 74 ALA B CA 1
ATOM 1552 C C . ALA B 1 74 ? 8.742 3.078 -3.83 1 97.5 74 ALA B C 1
ATOM 1554 O O . ALA B 1 74 ? 9.414 2.865 -2.816 1 97.5 74 ALA B O 1
ATOM 1555 N N . ASP B 1 75 ? 9.281 3.488 -5.023 1 95.44 75 ASP B N 1
ATOM 1556 C CA . ASP B 1 75 ? 10.727 3.674 -5.148 1 95.44 75 ASP B CA 1
ATOM 1557 C C . ASP B 1 75 ? 11.227 4.77 -4.211 1 95.44 75 ASP B C 1
ATOM 1559 O O . ASP B 1 75 ? 12.273 4.629 -3.582 1 95.44 75 ASP B O 1
ATOM 1563 N N . GLU B 1 76 ? 10.484 5.836 -4.129 1 97.62 76 GLU B N 1
ATOM 1564 C CA . GLU B 1 76 ? 10.844 6.906 -3.205 1 97.62 76 GLU B CA 1
ATOM 1565 C C . GLU B 1 76 ? 10.773 6.434 -1.756 1 97.62 76 GLU B C 1
ATOM 1567 O O . GLU B 1 76 ? 11.656 6.746 -0.95 1 97.62 76 GLU B O 1
ATOM 1572 N N . ALA B 1 77 ? 9.742 5.703 -1.401 1 97.81 77 ALA B N 1
ATOM 1573 C CA . ALA B 1 77 ? 9.602 5.156 -0.053 1 97.81 77 ALA B CA 1
ATOM 1574 C C . ALA B 1 77 ? 10.781 4.254 0.293 1 97.81 77 ALA B C 1
ATOM 1576 O O . ALA B 1 77 ? 11.328 4.328 1.396 1 97.81 77 ALA B O 1
ATOM 1577 N N . ILE B 1 78 ? 11.188 3.418 -0.631 1 94.88 78 ILE B N 1
ATOM 1578 C CA . ILE B 1 78 ? 12.32 2.52 -0.433 1 94.88 78 ILE B CA 1
ATOM 1579 C C . ILE B 1 78 ? 13.594 3.334 -0.207 1 94.88 78 ILE B C 1
ATOM 1581 O O . ILE B 1 78 ? 14.398 3.01 0.67 1 94.88 78 ILE B O 1
ATOM 1585 N N . LEU B 1 79 ? 13.734 4.406 -1.027 1 94.81 79 LEU B N 1
ATOM 1586 C CA . LEU B 1 79 ? 14.891 5.273 -0.86 1 94.81 79 LEU B CA 1
ATOM 1587 C C . LEU B 1 79 ? 14.914 5.895 0.533 1 94.81 79 LEU B C 1
ATOM 1589 O O . LEU B 1 79 ? 15.961 5.949 1.18 1 94.81 79 LEU B O 1
ATOM 1593 N N . LEU B 1 80 ? 13.773 6.352 0.996 1 96.62 80 LEU B N 1
ATOM 1594 C CA . LEU B 1 80 ? 13.68 6.938 2.328 1 96.62 80 LEU B CA 1
ATOM 1595 C C . LEU B 1 80 ? 14.055 5.922 3.398 1 96.62 80 LEU B C 1
ATOM 1597 O O . LEU B 1 80 ? 14.781 6.25 4.344 1 96.62 80 LEU B O 1
ATOM 1601 N N . LEU B 1 81 ? 13.625 4.656 3.291 1 95.25 81 LEU B N 1
ATOM 1602 C CA . LEU B 1 81 ? 13.961 3.6 4.238 1 95.25 81 LEU B CA 1
ATOM 1603 C C . LEU B 1 81 ? 15.461 3.324 4.23 1 95.25 81 LEU B C 1
ATOM 1605 O O . LEU B 1 81 ? 16.078 3.186 5.293 1 95.25 81 LEU B O 1
ATOM 1609 N N . ARG B 1 82 ? 16 3.275 3.057 1 92 82 ARG B N 1
ATOM 1610 C CA . ARG B 1 82 ? 17.422 3.023 2.92 1 92 82 ARG B CA 1
ATOM 1611 C C . ARG B 1 82 ? 18.25 4.117 3.6 1 92 82 ARG B C 1
ATOM 1613 O O . ARG B 1 82 ? 19.188 3.828 4.34 1 92 82 ARG B O 1
ATOM 1620 N N . GLU B 1 83 ? 17.891 5.352 3.355 1 93.31 83 GLU B N 1
ATOM 1621 C CA . GLU B 1 83 ? 18.641 6.492 3.863 1 93.31 83 GLU B CA 1
ATOM 1622 C C . GLU B 1 83 ? 18.531 6.598 5.383 1 93.31 83 GLU B C 1
ATOM 1624 O O . GLU B 1 83 ? 19.453 7.074 6.047 1 93.31 83 GLU B O 1
ATOM 1629 N N . THR B 1 84 ? 17.422 6.156 5.922 1 93.88 84 THR B N 1
ATOM 1630 C CA . THR B 1 84 ? 17.219 6.285 7.359 1 93.88 84 THR B CA 1
ATOM 1631 C C . THR B 1 84 ? 17.594 5 8.086 1 93.88 84 THR B C 1
ATOM 1633 O O . THR B 1 84 ? 17.703 4.98 9.312 1 93.88 84 THR B O 1
ATOM 1636 N N . GLY B 1 85 ? 17.766 3.908 7.379 1 90.69 85 GLY B N 1
ATOM 1637 C CA . GLY B 1 85 ? 18.125 2.629 7.965 1 90.69 85 GLY B CA 1
ATOM 1638 C C . GLY B 1 85 ? 16.953 1.933 8.633 1 90.69 85 GLY B C 1
ATOM 1639 O O . GLY B 1 85 ? 17.156 1.062 9.484 1 90.69 85 GLY B O 1
ATOM 1640 N N . LEU B 1 86 ? 15.75 2.398 8.32 1 89.69 86 LEU B N 1
ATOM 1641 C CA . LEU B 1 86 ? 14.547 1.797 8.883 1 89.69 86 LEU B CA 1
ATOM 1642 C C . LEU B 1 86 ? 14.102 0.596 8.047 1 89.69 86 LEU B C 1
ATOM 1644 O O . LEU B 1 86 ? 14.297 0.571 6.832 1 89.69 86 LEU B O 1
ATOM 1648 N N . HIS B 1 87 ? 13.492 -0.411 8.75 1 87 87 HIS B N 1
ATOM 1649 C CA . HIS B 1 87 ? 13.125 -1.667 8.102 1 87 87 HIS B CA 1
ATOM 1650 C C . HIS B 1 87 ? 11.758 -1.568 7.438 1 87 87 HIS B C 1
ATOM 1652 O O . HIS B 1 87 ? 10.781 -1.165 8.07 1 87 87 HIS B O 1
ATOM 1658 N N . GLY B 1 88 ? 11.602 -2.006 6.238 1 81.75 88 GLY B N 1
ATOM 1659 C CA . GLY B 1 88 ? 10.383 -1.949 5.457 1 81.75 88 GLY B CA 1
ATOM 1660 C C . GLY B 1 88 ? 9.227 -2.689 6.102 1 81.75 88 GLY B C 1
ATOM 1661 O O . GLY B 1 88 ? 8.086 -2.223 6.066 1 81.75 88 GLY B O 1
ATOM 1662 N N . HIS B 1 89 ? 9.5 -3.801 6.672 1 81.5 89 HIS B N 1
ATOM 1663 C CA . HIS B 1 89 ? 8.422 -4.598 7.238 1 81.5 89 HIS B CA 1
ATOM 1664 C C . HIS B 1 89 ? 7.652 -3.811 8.297 1 81.5 89 HIS B C 1
ATOM 1666 O O . HIS B 1 89 ? 6.441 -3.994 8.453 1 81.5 89 HIS B O 1
ATOM 1672 N N . LYS B 1 90 ? 8.336 -2.891 8.961 1 87.25 90 LYS B N 1
ATOM 1673 C CA . LYS B 1 90 ? 7.711 -2.137 10.047 1 87.25 90 LYS B CA 1
ATOM 1674 C C . LYS B 1 90 ? 7.297 -0.744 9.578 1 87.25 90 LYS B C 1
ATOM 1676 O O . LYS B 1 90 ? 6.27 -0.216 10.016 1 87.25 90 LYS B O 1
ATOM 1681 N N . TYR B 1 91 ? 8.031 -0.163 8.664 1 93.88 91 TYR B N 1
ATOM 1682 C CA . TYR B 1 91 ? 7.875 1.259 8.383 1 93.88 91 TYR B CA 1
ATOM 1683 C C . TYR B 1 91 ? 7.406 1.482 6.945 1 93.88 91 TYR B C 1
ATOM 1685 O O . TYR B 1 91 ? 7.453 2.605 6.438 1 93.88 91 TYR B O 1
ATOM 1693 N N . ALA B 1 92 ? 6.926 0.417 6.273 1 95.25 92 ALA B N 1
ATOM 1694 C CA . ALA B 1 92 ? 6.555 0.53 4.863 1 95.25 92 ALA B CA 1
ATOM 1695 C C . ALA B 1 92 ? 5.457 1.57 4.668 1 95.25 92 ALA B C 1
ATOM 1697 O O . ALA B 1 92 ? 5.574 2.455 3.816 1 95.25 92 ALA B O 1
ATOM 1698 N N . LEU B 1 93 ? 4.43 1.499 5.496 1 95.88 93 LEU B N 1
ATOM 1699 C CA . LEU B 1 93 ? 3.289 2.393 5.324 1 95.88 93 LEU B CA 1
ATOM 1700 C C . LEU B 1 93 ? 3.662 3.826 5.688 1 95.88 93 LEU B C 1
ATOM 1702 O O . LEU B 1 93 ? 3.219 4.773 5.031 1 95.88 93 LEU B O 1
ATOM 1706 N N . ASP B 1 94 ? 4.496 3.982 6.688 1 96.62 94 ASP B N 1
ATOM 1707 C CA . ASP B 1 94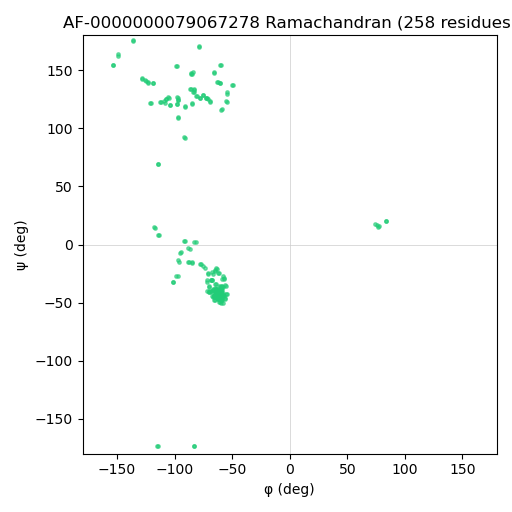 ? 4.996 5.309 7.039 1 96.62 94 ASP B CA 1
ATOM 1708 C C . ASP B 1 94 ? 5.832 5.898 5.902 1 96.62 94 ASP B C 1
ATOM 1710 O O . ASP B 1 94 ? 5.707 7.082 5.582 1 96.62 94 ASP B O 1
ATOM 1714 N N . ALA B 1 95 ? 6.688 5.043 5.332 1 97.81 95 ALA B N 1
ATOM 1715 C CA . ALA B 1 95 ? 7.547 5.5 4.246 1 97.81 95 ALA B CA 1
ATOM 1716 C C . ALA B 1 95 ? 6.723 5.906 3.027 1 97.81 95 ALA B C 1
ATOM 1718 O O . ALA B 1 95 ? 7.027 6.895 2.359 1 97.81 95 ALA B O 1
ATOM 1719 N N . ILE B 1 96 ? 5.699 5.148 2.738 1 98.38 96 ILE B N 1
ATOM 1720 C CA . ILE B 1 96 ? 4.805 5.465 1.632 1 98.38 96 ILE B CA 1
ATOM 1721 C C . ILE B 1 96 ? 4.121 6.805 1.888 1 98.38 96 ILE B C 1
ATOM 1723 O O . ILE B 1 96 ? 4.09 7.672 1.011 1 98.38 96 ILE B O 1
ATOM 1727 N N . LEU B 1 97 ? 3.631 6.945 3.094 1 98.38 97 LEU B N 1
ATOM 1728 C CA . LEU B 1 97 ? 2.977 8.203 3.445 1 98.38 97 LEU B CA 1
ATOM 1729 C C . LEU B 1 97 ? 3.959 9.367 3.369 1 98.38 97 LEU B C 1
ATOM 1731 O O . LEU B 1 97 ? 3.615 10.438 2.877 1 98.38 97 LEU B O 1
ATOM 1735 N N . ALA B 1 98 ? 5.168 9.18 3.834 1 98.44 98 ALA B N 1
ATOM 1736 C CA . ALA B 1 98 ? 6.203 10.211 3.787 1 98.44 98 ALA B CA 1
ATOM 1737 C C . ALA B 1 98 ? 6.535 10.594 2.346 1 98.44 98 ALA B C 1
ATOM 1739 O O . ALA B 1 98 ? 6.691 11.773 2.027 1 98.44 98 ALA B O 1
ATOM 1740 N N . ALA B 1 99 ? 6.648 9.578 1.487 1 98.62 99 ALA B N 1
ATOM 1741 C CA . ALA B 1 99 ? 6.918 9.844 0.076 1 98.62 99 ALA B CA 1
ATOM 1742 C C . ALA B 1 99 ? 5.82 10.711 -0.536 1 98.62 99 ALA B C 1
ATOM 1744 O O . ALA B 1 99 ? 6.109 11.641 -1.298 1 98.62 99 ALA B O 1
ATOM 1745 N N . ILE B 1 100 ? 4.598 10.453 -0.198 1 98.62 100 ILE B N 1
ATOM 1746 C CA . ILE B 1 100 ? 3.461 11.227 -0.691 1 98.62 100 ILE B CA 1
ATOM 1747 C C . ILE B 1 100 ? 3.512 12.641 -0.12 1 98.62 100 ILE B C 1
ATOM 1749 O O . ILE B 1 100 ? 3.309 13.617 -0.845 1 98.62 100 ILE B O 1
ATOM 1753 N N . ALA B 1 101 ? 3.789 12.742 1.171 1 98.38 101 ALA B N 1
ATOM 1754 C CA . ALA B 1 101 ? 3.9 14.055 1.808 1 98.38 101 ALA B CA 1
ATOM 1755 C C . ALA B 1 101 ? 5.012 14.883 1.172 1 98.38 101 ALA B C 1
ATOM 1757 O O . ALA B 1 101 ? 4.832 16.062 0.89 1 98.38 101 ALA B O 1
ATOM 1758 N N . ASN B 1 102 ? 6.152 14.281 0.882 1 98.19 102 ASN B N 1
ATOM 1759 C CA . ASN B 1 102 ? 7.316 14.945 0.307 1 98.19 102 ASN B CA 1
ATOM 1760 C C . ASN B 1 102 ? 7.031 15.461 -1.102 1 98.19 102 ASN B C 1
ATOM 1762 O O . ASN B 1 102 ? 7.676 16.406 -1.567 1 98.19 102 ASN B O 1
ATOM 1766 N N . ARG B 1 103 ? 6.051 14.875 -1.74 1 97.25 103 ARG B N 1
ATOM 1767 C CA . ARG B 1 103 ? 5.773 15.211 -3.135 1 97.25 103 ARG B CA 1
ATOM 1768 C C . ARG B 1 103 ? 4.699 16.281 -3.236 1 97.25 103 ARG B C 1
ATOM 1770 O O . ARG B 1 103 ? 4.375 16.75 -4.336 1 97.25 103 ARG B O 1
ATOM 1777 N N . GLN B 1 104 ? 4.133 16.609 -2.088 1 96.94 104 GLN B N 1
ATOM 1778 C CA . GLN B 1 104 ? 3.115 17.656 -2.168 1 96.94 104 GLN B CA 1
ATOM 1779 C C . GLN B 1 104 ? 3.705 18.953 -2.695 1 96.94 104 GLN B C 1
ATOM 1781 O O . GLN B 1 104 ? 4.852 19.297 -2.391 1 96.94 104 GLN B O 1
ATOM 1786 N N . ARG B 1 105 ? 3.033 19.703 -3.572 1 91.69 105 ARG B N 1
ATOM 1787 C CA . ARG B 1 105 ? 3.523 20.906 -4.23 1 91.69 105 ARG B CA 1
ATOM 1788 C C . ARG B 1 105 ? 3.842 21.984 -3.209 1 91.69 105 ARG B C 1
ATOM 1790 O O . ARG B 1 105 ? 4.828 22.719 -3.354 1 91.69 105 ARG B O 1
ATOM 1797 N N . GLY B 1 106 ? 3.053 22.156 -2.156 1 92.62 106 GLY B N 1
ATOM 1798 C CA . GLY B 1 106 ? 3.234 23.172 -1.128 1 92.62 106 GLY B CA 1
ATOM 1799 C C . GLY B 1 106 ? 3.525 22.594 0.241 1 92.62 106 GLY B C 1
ATOM 1800 O O . GLY B 1 106 ? 3.869 21.406 0.358 1 92.62 106 GLY B O 1
ATOM 1801 N N . PRO B 1 107 ? 3.562 23.484 1.247 1 94.88 107 PRO B N 1
ATOM 1802 C CA . PRO B 1 107 ? 3.76 22.984 2.609 1 94.88 107 PRO B CA 1
ATOM 1803 C C . PRO B 1 107 ? 2.811 21.844 2.959 1 94.88 107 PRO B C 1
ATOM 1805 O O . PRO B 1 107 ? 1.648 21.844 2.545 1 94.88 107 PRO B O 1
ATOM 1808 N N . ALA B 1 108 ? 3.35 20.859 3.604 1 97.69 108 ALA B N 1
ATOM 1809 C CA . ALA B 1 108 ? 2.559 19.688 4 1 97.69 108 ALA B CA 1
ATOM 1810 C C . ALA B 1 108 ? 2.676 19.438 5.5 1 97.69 108 ALA B C 1
ATOM 1812 O O . ALA B 1 108 ? 3.746 19.625 6.086 1 97.69 108 ALA B O 1
ATOM 1813 N N . VAL B 1 109 ? 1.515 19.031 6.109 1 97.25 109 VAL B N 1
ATOM 1814 C CA . VAL B 1 109 ? 1.459 18.625 7.508 1 97.25 109 VAL B CA 1
ATOM 1815 C C . VAL B 1 109 ? 0.938 17.203 7.609 1 97.25 109 VAL B C 1
ATOM 1817 O O . VAL B 1 109 ? -0.138 16.875 7.094 1 97.25 109 VAL B O 1
ATOM 1820 N N . VAL B 1 110 ? 1.737 16.359 8.211 1 97.75 110 VAL B N 1
ATOM 1821 C CA . VAL B 1 110 ? 1.318 14.992 8.469 1 97.75 110 VAL B CA 1
ATOM 1822 C C . VAL B 1 110 ? 0.792 14.875 9.891 1 97.75 110 VAL B C 1
ATOM 1824 O O . VAL B 1 110 ? 1.463 15.273 10.844 1 97.75 110 VAL B O 1
ATOM 1827 N N . PHE B 1 111 ? -0.437 14.398 10.008 1 94.94 111 PHE B N 1
ATOM 1828 C CA . PHE B 1 111 ? -1.009 14.117 11.32 1 94.94 111 PHE B CA 1
ATOM 1829 C C . PHE B 1 111 ? -0.877 12.641 11.664 1 94.94 111 PHE B C 1
ATOM 1831 O O . PHE B 1 111 ? -1.361 11.781 10.922 1 94.94 111 PHE B O 1
ATOM 1838 N N . THR B 1 112 ? -0.233 12.297 12.711 1 94.75 112 THR B N 1
ATOM 1839 C CA . THR B 1 112 ? 0.06 10.914 13.07 1 94.75 112 THR B CA 1
ATOM 1840 C C . THR B 1 112 ? 0.233 10.773 14.578 1 94.75 112 THR B C 1
ATOM 1842 O O . THR B 1 112 ? 0.469 11.766 15.273 1 94.75 112 THR B O 1
ATOM 1845 N N . SER B 1 113 ? -0.016 9.578 15.078 1 91 113 SER B N 1
ATOM 1846 C CA . SER B 1 113 ? 0.251 9.312 16.484 1 91 113 SER B CA 1
ATOM 1847 C C . SER B 1 113 ? 1.706 8.914 16.703 1 91 113 SER B C 1
ATOM 1849 O O . SER B 1 113 ? 2.182 8.883 17.844 1 91 113 SER B O 1
ATOM 1851 N N . ASP B 1 114 ? 2.428 8.57 15.672 1 91.12 114 ASP B N 1
ATOM 1852 C CA . ASP B 1 114 ? 3.834 8.195 15.742 1 91.12 114 ASP B CA 1
ATOM 1853 C C . ASP B 1 114 ? 4.711 9.211 15.008 1 91.12 114 ASP B C 1
ATOM 1855 O O . ASP B 1 114 ? 5.359 8.875 14.016 1 91.12 114 ASP B O 1
ATOM 1859 N N . ALA B 1 115 ? 4.801 10.406 15.586 1 95 115 ALA B N 1
ATOM 1860 C CA . ALA B 1 115 ? 5.457 11.539 14.922 1 95 115 ALA B CA 1
ATOM 1861 C C . ALA B 1 115 ? 6.961 11.305 14.805 1 95 115 ALA B C 1
ATOM 1863 O O . ALA B 1 115 ? 7.582 11.703 13.82 1 95 115 ALA B O 1
ATOM 1864 N N . ASP B 1 116 ? 7.555 10.578 15.742 1 93.88 116 ASP B N 1
ATOM 1865 C CA . ASP B 1 116 ? 9 10.383 15.758 1 93.88 116 ASP B CA 1
ATOM 1866 C C . ASP B 1 116 ? 9.461 9.625 14.516 1 93.88 116 ASP B C 1
ATOM 1868 O O . ASP B 1 116 ? 10.414 10.039 13.852 1 93.88 116 ASP B O 1
ATOM 1872 N N . ASP B 1 117 ? 8.797 8.594 14.156 1 93.56 117 ASP B N 1
ATOM 1873 C CA . ASP B 1 117 ? 9.203 7.766 13.023 1 93.56 117 ASP B CA 1
ATOM 1874 C C . ASP B 1 117 ? 8.969 8.492 11.703 1 93.56 117 ASP B C 1
ATOM 1876 O O . ASP B 1 117 ? 9.82 8.461 10.812 1 93.56 117 ASP B O 1
ATOM 1880 N N . LEU B 1 118 ? 7.852 9.203 11.609 1 96.75 118 LEU B N 1
ATOM 1881 C CA . LEU B 1 118 ? 7.535 9.883 10.352 1 96.75 118 LEU B CA 1
ATOM 1882 C C . LEU B 1 118 ? 8.453 11.086 10.141 1 96.75 118 LEU B C 1
ATOM 1884 O O . LEU B 1 118 ? 8.781 11.43 9.008 1 96.75 118 LEU B O 1
ATOM 1888 N N . THR B 1 119 ? 8.875 11.703 11.234 1 97.31 119 THR B N 1
ATOM 1889 C CA . THR B 1 119 ? 9.789 12.836 11.133 1 97.31 119 THR B CA 1
ATOM 1890 C C . THR B 1 119 ? 11.102 12.422 10.484 1 97.31 119 THR B C 1
ATOM 1892 O O . THR B 1 119 ? 11.68 13.172 9.703 1 97.31 119 THR B O 1
ATOM 1895 N N . LYS B 1 120 ? 11.57 11.188 10.766 1 96.94 120 LYS B N 1
ATOM 1896 C CA . LYS B 1 120 ? 12.812 10.68 10.188 1 96.94 120 LYS B CA 1
ATOM 1897 C C . LYS B 1 120 ? 12.672 10.461 8.688 1 96.94 120 LYS B C 1
ATOM 1899 O O . LYS B 1 120 ? 13.656 10.523 7.949 1 96.94 120 LYS B O 1
ATOM 1904 N N . LEU B 1 121 ? 11.469 10.273 8.227 1 97.75 121 LEU B N 1
ATOM 1905 C CA . LEU B 1 121 ? 11.219 9.891 6.844 1 97.75 121 LEU B CA 1
ATOM 1906 C C . LEU B 1 121 ? 10.844 11.109 6.004 1 97.75 121 LEU B C 1
ATOM 1908 O O . LEU B 1 121 ? 11.094 11.133 4.793 1 97.75 121 LEU B O 1
ATOM 1912 N N . CYS B 1 122 ? 10.297 12.109 6.578 1 98.31 122 CYS B N 1
ATOM 1913 C CA . CYS B 1 122 ? 9.797 13.258 5.836 1 98.31 122 CYS B CA 1
ATOM 1914 C C . CYS B 1 122 ? 10.906 14.273 5.594 1 98.31 122 CYS B C 1
ATOM 1916 O O . CYS B 1 122 ? 11.82 14.414 6.414 1 98.31 122 CYS B O 1
ATOM 1918 N N . ALA B 1 123 ? 10.836 14.945 4.457 1 97.44 123 ALA B N 1
ATOM 1919 C CA . ALA B 1 123 ? 11.711 16.094 4.211 1 97.44 123 ALA B CA 1
ATOM 1920 C C . ALA B 1 123 ? 11.5 17.172 5.258 1 97.44 123 ALA B C 1
ATOM 1922 O O . ALA B 1 123 ? 10.422 17.281 5.84 1 97.44 123 ALA B O 1
ATOM 1923 N N . PRO B 1 124 ? 12.531 18 5.477 1 95.5 124 PRO B N 1
ATOM 1924 C CA . PRO B 1 124 ? 12.453 19.031 6.504 1 95.5 124 PRO B CA 1
ATOM 1925 C C . PRO B 1 124 ? 11.281 20 6.285 1 95.5 124 PRO B C 1
ATOM 1927 O O . PRO B 1 124 ? 10.75 20.562 7.246 1 95.5 124 PRO B O 1
ATOM 1930 N N . ARG B 1 125 ? 10.844 20.203 5.109 1 95.5 125 ARG B N 1
ATOM 1931 C CA . ARG B 1 125 ? 9.781 21.156 4.805 1 95.5 125 ARG B CA 1
ATOM 1932 C C . ARG B 1 125 ? 8.422 20.594 5.223 1 95.5 125 ARG B C 1
ATOM 1934 O O . ARG B 1 125 ? 7.434 21.328 5.273 1 95.5 125 ARG B O 1
ATOM 1941 N N . VAL B 1 126 ? 8.32 19.297 5.41 1 98.06 126 VAL B N 1
ATOM 1942 C CA . VAL B 1 126 ? 7.078 18.656 5.836 1 98.06 126 VAL B CA 1
ATOM 1943 C C . VAL B 1 126 ? 6.965 18.719 7.359 1 98.06 126 VAL B C 1
ATOM 1945 O O . VAL B 1 126 ? 7.855 18.25 8.07 1 98.06 126 VAL B O 1
ATOM 1948 N N . GLN B 1 127 ? 5.93 19.328 7.891 1 98 127 GLN B N 1
ATOM 1949 C CA . GLN B 1 127 ? 5.672 19.344 9.328 1 98 127 GLN B CA 1
ATOM 1950 C C . GLN B 1 127 ? 4.957 18.062 9.773 1 98 127 GLN B C 1
ATOM 1952 O O . GLN B 1 127 ? 4.023 17.609 9.109 1 98 127 GLN B O 1
ATOM 1957 N N . VAL B 1 128 ? 5.395 17.469 10.812 1 98.06 128 VAL B N 1
ATOM 1958 C CA . VAL B 1 128 ? 4.75 16.297 11.398 1 98.06 128 VAL B CA 1
ATOM 1959 C C . VAL B 1 128 ? 4.164 16.656 12.766 1 98.06 128 VAL B C 1
ATOM 1961 O O . VAL B 1 128 ? 4.875 17.141 13.641 1 98.06 128 VAL B O 1
ATOM 1964 N N . ARG B 1 129 ? 2.881 16.438 12.906 1 95.25 129 ARG B N 1
ATOM 1965 C CA . ARG B 1 129 ? 2.172 16.781 14.133 1 95.25 129 ARG B CA 1
ATOM 1966 C C . ARG B 1 129 ? 1.569 15.547 14.789 1 95.25 129 ARG B C 1
ATOM 1968 O O . ARG B 1 129 ? 0.991 14.703 14.102 1 95.25 129 ARG B O 1
ATOM 1975 N N . SER B 1 130 ? 1.649 15.477 16.062 1 93.31 130 SER B N 1
ATOM 1976 C CA . SER B 1 130 ? 1.122 14.352 16.844 1 93.31 130 SER B CA 1
ATOM 1977 C C . SER B 1 130 ? -0.367 14.523 17.109 1 93.31 130 SER B C 1
ATOM 1979 O O . SER B 1 130 ? -0.822 15.625 17.438 1 93.31 130 SER B O 1
ATOM 1981 N N . LEU B 1 131 ? -1.08 13.406 16.828 1 89.19 131 LEU B N 1
ATOM 1982 C CA . LEU B 1 131 ? -2.484 13.32 17.219 1 89.19 131 LEU B CA 1
ATOM 1983 C C . LEU B 1 131 ? -2.623 12.984 18.688 1 89.19 131 LEU B C 1
ATOM 1985 O O . LEU B 1 131 ? -1.838 12.195 19.234 1 89.19 131 LEU B O 1
#

Nearest PDB structures (foldseek):
  8kd9-assembly1_H  TM=5.445E-01  e=2.676E-02  Aquifex aeolicus VF5
  3dpi-assembly1_A  TM=3.746E-01  e=7.123E-02  Burkholderia pseudomallei 1710b
  6kv3-assembly2_D  TM=3.249E-01  e=5.856E-02  Staphylococcus aureus subsp. aureus COL
  8cbk-assembly1_E  TM=4.257E-01  e=1.105E+00  Homo sapiens
  4neq-assembly1_A-2  TM=3.781E-01  e=7.336E+00  Methanocaldococcus jannaschii DSM 2661

Sequence (262 aa):
MPEISYVLDCEALSRAALGDAGMKSRLKDAHRAGIRVVTSSTTLVEAHHSKIRRPVWDWAMSGVVVEPVSKGIADEAILLLRETGLHGHKYALDAILAAIANRQRGPAVVFTSDADDLTKLCAPRVQVRSLMPEISYVLDCEALSRAALGDAGMKSRLKDAHRAGIRVVTSSTTLVEAHHSKIRRPVWDWAMSGVVVEPVSKGIADEAILLLRETGLHGHKYALDAILAAIANRQRGPAVVFTSDADDLTKLCAPRVQVRSL

Organism: Streptomyces microflavus (NCBI:txid1919)